Protein AF-A0A925KVE6-F1 (afdb_monomer_lite)

Sequence (202 aa):
MKVLAILFMILGVVCIFFLGVFGLLGFAMAFDAPGSADSASNWVFAIAMATGPIFISLVILVLAFLAFRKGKYNRSALIGSVFGVFVIGGFILSATSSYFAMKSFNNIRSEEVENERLYPVQRYLRQVEGGADTIIVFPNRIVAYRLDVGVEYPYAGPLGDLNETRDTLFYDDRPDTRLGKEELGQFVDEKGQTFTDVFAVR

Foldseek 3Di:
DLVLLVVLLVVLVVLLVVLLVVLVVVLVVQVVDPPLPVDPVSVVVSCCSSCVVNVVSVVLSVVLVVCVVVVVNVVSNVSSVVVVVVSVVVVVVVVVVVVVVVVVVVVVVVQLVVLCVVDPKFKWWADDVQFIKIWIDGSWFIAIFTPGDPDPDTLGDTQAGADPVRQAGPGDPDPSNPQDPVNQQRTAGPVRDGRCVSHPHD

Structure (mmCIF, N/CA/C/O backbone):
data_AF-A0A925KVE6-F1
#
_entry.id   AF-A0A925KVE6-F1
#
loop_
_atom_site.group_PDB
_atom_site.id
_atom_site.type_symbol
_atom_site.label_atom_id
_atom_site.label_alt_id
_atom_site.label_comp_id
_atom_site.label_asym_id
_atom_site.label_entity_id
_atom_site.label_seq_id
_atom_site.pdbx_PDB_ins_code
_atom_site.Cartn_x
_atom_site.Cartn_y
_atom_site.Cartn_z
_atom_site.occupancy
_atom_site.B_iso_or_equiv
_atom_site.auth_seq_id
_atom_site.auth_comp_id
_atom_site.auth_asym_id
_atom_site.auth_atom_id
_atom_site.pdbx_PDB_model_num
ATOM 1 N N . MET A 1 1 ? -14.463 1.732 40.532 1.00 82.44 1 MET A N 1
ATOM 2 C CA . MET A 1 1 ? -15.339 1.330 39.403 1.00 82.44 1 MET A CA 1
ATOM 3 C C . MET A 1 1 ? -15.961 2.502 38.649 1.00 82.44 1 MET A C 1
ATOM 5 O O . MET A 1 1 ? -15.778 2.550 37.444 1.00 82.44 1 MET A O 1
ATOM 9 N N . LYS A 1 2 ? -16.625 3.475 39.301 1.00 83.31 2 LYS A N 1
ATOM 10 C CA . LYS A 1 2 ? -17.155 4.672 38.602 1.00 83.31 2 LYS A CA 1
ATOM 11 C C . LYS A 1 2 ? -16.074 5.460 37.845 1.00 83.31 2 LYS A C 1
ATOM 13 O O . LYS A 1 2 ? -16.230 5.712 36.660 1.00 83.31 2 LYS A O 1
ATOM 18 N N . VAL A 1 3 ? -14.972 5.783 38.528 1.00 86.25 3 VAL A N 1
ATOM 19 C CA . VAL A 1 3 ? -13.825 6.516 37.954 1.00 86.25 3 VAL A CA 1
ATOM 20 C C . VAL A 1 3 ? -13.224 5.763 36.764 1.00 86.25 3 VAL A C 1
ATOM 22 O O . VAL A 1 3 ? -13.020 6.335 35.705 1.00 86.25 3 VAL A O 1
ATOM 25 N N . LEU A 1 4 ? -13.033 4.452 36.914 1.00 84.31 4 LEU A N 1
ATOM 26 C CA . LEU A 1 4 ? -12.486 3.569 35.880 1.00 84.31 4 LEU A CA 1
ATOM 27 C C . LEU A 1 4 ? -13.369 3.514 34.621 1.00 84.31 4 LEU A C 1
ATOM 29 O O . LEU A 1 4 ? -12.861 3.578 33.509 1.00 84.31 4 LEU A O 1
ATOM 33 N N . ALA A 1 5 ? -14.694 3.468 34.790 1.00 82.12 5 ALA A N 1
ATOM 34 C CA . ALA A 1 5 ? -15.634 3.538 33.673 1.00 82.12 5 ALA A CA 1
ATOM 35 C C . ALA A 1 5 ? -15.549 4.880 32.925 1.00 82.12 5 ALA A C 1
ATOM 37 O O . ALA A 1 5 ? -15.571 4.898 31.699 1.00 82.12 5 ALA A O 1
ATOM 38 N N . ILE A 1 6 ? -15.412 5.995 33.651 1.00 86.25 6 ILE A N 1
ATOM 39 C CA . ILE A 1 6 ? -15.227 7.323 33.047 1.00 86.25 6 ILE A CA 1
ATOM 40 C C . ILE A 1 6 ? -13.914 7.382 32.264 1.00 86.25 6 ILE A C 1
ATOM 42 O O . ILE A 1 6 ? -13.919 7.812 31.115 1.00 86.25 6 ILE A O 1
ATOM 46 N N . LEU A 1 7 ? -12.814 6.900 32.849 1.00 87.69 7 LEU A N 1
ATOM 47 C CA . LEU A 1 7 ? -11.508 6.871 32.187 1.00 87.69 7 LEU A CA 1
ATOM 48 C C . LEU A 1 7 ? -11.550 6.080 30.874 1.00 87.69 7 LEU A C 1
ATOM 50 O O . LEU A 1 7 ? -11.062 6.571 29.860 1.00 87.69 7 LEU A O 1
ATOM 54 N N . PHE A 1 8 ? -12.187 4.905 30.854 1.00 85.88 8 PHE A N 1
ATOM 55 C CA . PHE A 1 8 ? -12.318 4.132 29.617 1.00 85.88 8 PHE A CA 1
ATOM 56 C C . PHE A 1 8 ? -13.244 4.779 28.582 1.00 85.88 8 PHE A C 1
ATOM 58 O O . PHE A 1 8 ? -12.976 4.664 27.390 1.00 85.88 8 PHE A O 1
ATOM 65 N N . MET A 1 9 ? -14.302 5.483 28.998 1.00 86.25 9 MET A N 1
ATOM 66 C CA . MET A 1 9 ? -15.131 6.248 28.058 1.00 86.25 9 MET A CA 1
ATOM 67 C C . MET A 1 9 ? -14.343 7.404 27.427 1.00 86.25 9 MET A C 1
ATOM 69 O O . MET A 1 9 ? -14.431 7.600 26.219 1.00 86.25 9 MET A O 1
ATOM 73 N N . ILE A 1 10 ? -13.534 8.126 28.213 1.00 88.25 10 ILE A N 1
ATOM 74 C CA . ILE A 1 10 ? -12.656 9.193 27.703 1.00 88.25 10 ILE A CA 1
ATOM 75 C C . ILE A 1 10 ? -11.632 8.615 26.723 1.00 88.25 10 ILE A C 1
ATOM 77 O O . ILE A 1 10 ? -11.483 9.136 25.620 1.00 88.25 10 ILE A O 1
ATOM 81 N N . LEU A 1 11 ? -10.975 7.511 27.090 1.00 85.56 11 LEU A N 1
ATOM 82 C CA . LEU A 1 11 ? -10.054 6.809 26.197 1.00 85.56 11 LEU A CA 1
ATOM 83 C C . LEU A 1 11 ? -10.752 6.403 24.892 1.00 85.56 11 LEU A C 1
ATOM 85 O O . LEU A 1 11 ? -10.198 6.602 23.818 1.00 85.56 11 LEU A O 1
ATOM 89 N N . GLY A 1 12 ? -11.993 5.915 24.973 1.00 84.25 12 GLY A N 1
ATOM 90 C CA . GLY A 1 12 ? -12.801 5.571 23.805 1.00 84.25 12 GLY A CA 1
ATOM 91 C C . GLY A 1 12 ? -13.036 6.747 22.857 1.00 84.25 12 GLY A C 1
ATOM 92 O O . GLY A 1 12 ? -12.865 6.599 21.650 1.00 84.25 12 GLY A O 1
ATOM 93 N N . VAL A 1 13 ? -13.352 7.928 23.395 1.00 85.88 13 VAL A N 1
ATOM 94 C CA . VAL A 1 13 ? -13.495 9.161 22.600 1.00 85.88 13 VAL A CA 1
ATOM 95 C C . VAL A 1 13 ? -12.183 9.522 21.901 1.00 85.88 13 VAL A C 1
ATOM 97 O O . VAL A 1 13 ? -12.188 9.824 20.708 1.00 85.88 13 VAL A O 1
ATOM 100 N N . VAL A 1 14 ? -11.055 9.441 22.612 1.00 85.94 14 VAL A N 1
ATOM 101 C CA . VAL A 1 14 ? -9.725 9.706 22.040 1.00 85.94 14 VAL A CA 1
ATOM 102 C C . VAL A 1 14 ? -9.408 8.715 20.915 1.00 85.94 14 VAL A C 1
ATOM 104 O O . VAL A 1 14 ? -8.977 9.125 19.839 1.00 85.94 14 VAL A O 1
ATOM 107 N N . CYS A 1 15 ? -9.680 7.423 21.112 1.00 83.00 15 CYS A N 1
ATOM 108 C CA . CYS A 1 15 ? -9.478 6.402 20.085 1.00 83.00 15 CYS A CA 1
ATOM 109 C C . CYS A 1 15 ? -10.333 6.653 18.836 1.00 83.00 15 CYS A C 1
ATOM 111 O O . CYS A 1 15 ? -9.822 6.520 17.729 1.00 83.00 15 CYS A O 1
ATOM 113 N N . ILE A 1 16 ? -11.600 7.053 18.993 1.00 83.62 16 ILE A N 1
ATOM 114 C CA . ILE A 1 16 ? -12.483 7.394 17.864 1.00 83.62 16 ILE A CA 1
ATOM 115 C C . ILE A 1 16 ? -11.914 8.567 17.061 1.00 83.62 16 ILE A C 1
ATOM 117 O O . ILE A 1 16 ? -11.912 8.511 15.834 1.00 83.62 16 ILE A O 1
ATOM 121 N N . PHE A 1 17 ? -11.405 9.602 17.736 1.00 83.69 17 PHE A N 1
ATOM 122 C CA . PHE A 1 17 ? -10.792 10.747 17.063 1.00 83.69 17 PHE A CA 1
ATOM 123 C C . PHE A 1 17 ? -9.598 10.319 16.200 1.00 83.69 17 PHE A C 1
ATOM 125 O O . PHE A 1 17 ? -9.561 10.625 15.009 1.00 83.69 17 PHE A O 1
ATOM 132 N N . PHE A 1 18 ? -8.661 9.552 16.766 1.00 80.25 18 PHE A N 1
ATOM 133 C CA . PHE A 1 18 ? -7.504 9.069 16.010 1.00 80.25 18 PHE A CA 1
ATOM 134 C C . PHE A 1 18 ? -7.904 8.122 14.874 1.00 80.25 18 PHE A C 1
ATOM 136 O O . PHE A 1 18 ? -7.403 8.281 13.765 1.00 80.25 18 PHE A O 1
ATOM 143 N N . LEU A 1 19 ? -8.839 7.194 15.102 1.00 78.75 19 LEU A N 1
ATOM 144 C CA . LEU A 1 19 ? -9.371 6.326 14.044 1.00 78.75 19 LEU A CA 1
ATOM 145 C C . LEU A 1 19 ? -10.000 7.133 12.902 1.00 78.75 19 LEU A C 1
ATOM 147 O O . LEU A 1 19 ? -9.798 6.788 11.744 1.00 78.75 19 LEU A O 1
ATOM 151 N N . GLY A 1 20 ? -10.706 8.223 13.212 1.00 76.50 20 GLY A N 1
ATOM 152 C CA . GLY A 1 20 ? -11.253 9.135 12.209 1.00 76.50 20 GLY A CA 1
ATOM 153 C C . GLY A 1 20 ? -10.171 9.807 11.366 1.00 76.50 20 GLY A C 1
ATOM 154 O O . GLY A 1 20 ? -10.258 9.804 10.141 1.00 76.50 20 GLY A O 1
ATOM 155 N N . VAL A 1 21 ? -9.120 10.328 12.006 1.00 78.50 21 VAL A N 1
ATOM 156 C CA . VAL A 1 21 ? -7.986 10.952 11.304 1.00 78.50 21 VAL A CA 1
ATOM 157 C C . VAL A 1 21 ? -7.260 9.936 10.416 1.00 78.50 21 VAL A C 1
ATOM 159 O O . VAL A 1 21 ? -7.031 10.210 9.239 1.00 78.50 21 VAL A O 1
ATOM 162 N N . PHE A 1 22 ? -6.943 8.748 10.937 1.00 72.62 22 PHE A N 1
ATOM 163 C CA . PHE A 1 22 ? -6.286 7.692 10.157 1.00 72.62 22 PHE A CA 1
ATOM 164 C C . PHE A 1 22 ? -7.169 7.164 9.023 1.00 72.62 22 PHE A C 1
ATOM 166 O O . PHE A 1 22 ? -6.667 6.936 7.925 1.00 72.62 22 PHE A O 1
ATOM 173 N N . GLY A 1 23 ? -8.474 7.015 9.259 1.00 70.88 23 GLY A N 1
ATOM 174 C CA . GLY A 1 23 ? -9.438 6.610 8.239 1.00 70.88 23 GLY A CA 1
ATOM 175 C C . GLY A 1 23 ? -9.505 7.607 7.082 1.00 70.88 23 GLY A C 1
ATOM 176 O O . GLY A 1 23 ? -9.476 7.193 5.930 1.00 70.88 23 GLY A O 1
ATOM 177 N N . LEU A 1 24 ? -9.514 8.913 7.370 1.00 71.94 24 LEU A N 1
ATOM 178 C CA . LEU A 1 24 ? -9.501 9.962 6.343 1.00 71.94 24 LEU A CA 1
ATOM 179 C C . LEU A 1 24 ? -8.186 9.999 5.552 1.00 71.94 24 LEU A C 1
ATOM 181 O O . LEU A 1 24 ? -8.215 10.134 4.330 1.00 71.94 24 LEU A O 1
ATOM 185 N N . LEU A 1 25 ? -7.041 9.848 6.226 1.00 70.38 25 LEU A N 1
ATOM 186 C CA . LEU A 1 25 ? -5.733 9.800 5.564 1.00 70.38 25 LEU A CA 1
ATOM 187 C C . LEU A 1 25 ? -5.595 8.567 4.660 1.00 70.38 25 LEU A C 1
ATOM 189 O O . LEU A 1 25 ? -5.159 8.691 3.519 1.00 70.38 25 LEU A O 1
ATOM 193 N N . GLY A 1 26 ? -6.002 7.390 5.144 1.00 65.31 26 GLY A N 1
ATOM 194 C CA . GLY A 1 26 ? -5.995 6.157 4.353 1.00 65.31 26 GLY A CA 1
ATOM 195 C C . GLY A 1 26 ? -6.973 6.206 3.179 1.00 65.31 26 GLY A C 1
ATOM 196 O O . GLY A 1 26 ? -6.652 5.727 2.095 1.00 65.31 26 GLY A O 1
ATOM 197 N N . PHE A 1 27 ? -8.132 6.844 3.366 1.00 66.56 27 PHE A N 1
ATOM 198 C CA . PHE A 1 27 ? -9.101 7.066 2.297 1.00 66.56 27 PHE A CA 1
ATOM 199 C C . PHE A 1 27 ? -8.511 7.928 1.176 1.00 66.56 27 PHE A C 1
ATOM 201 O O . PHE A 1 27 ? -8.627 7.551 0.019 1.00 66.56 27 PHE A O 1
ATOM 208 N N . ALA A 1 28 ? -7.815 9.024 1.497 1.00 64.50 28 ALA A N 1
ATOM 209 C CA . ALA A 1 28 ? -7.178 9.877 0.491 1.00 64.50 28 ALA A CA 1
ATOM 210 C C . ALA A 1 28 ? -6.103 9.136 -0.329 1.00 64.50 28 ALA A C 1
ATOM 212 O O . ALA A 1 28 ? -6.057 9.282 -1.546 1.00 64.50 28 ALA A O 1
ATOM 213 N N . MET A 1 29 ? -5.282 8.298 0.315 1.00 61.81 29 MET A N 1
ATOM 214 C CA . MET A 1 29 ? -4.248 7.510 -0.376 1.00 61.81 29 MET A CA 1
ATOM 215 C C . MET A 1 29 ? -4.830 6.408 -1.272 1.00 61.81 29 MET A C 1
ATOM 217 O O . MET A 1 29 ? -4.226 6.061 -2.282 1.00 61.81 29 MET A O 1
ATOM 221 N N . ALA A 1 30 ? -6.001 5.861 -0.931 1.00 59.16 30 ALA A N 1
ATOM 222 C CA . ALA A 1 30 ? -6.640 4.806 -1.719 1.00 59.16 30 ALA A CA 1
ATOM 223 C C . ALA A 1 30 ? -7.069 5.269 -3.126 1.00 59.16 30 ALA A C 1
ATOM 225 O O . ALA A 1 30 ? -7.183 4.426 -4.012 1.00 59.16 30 ALA A O 1
ATOM 226 N N . PHE A 1 31 ? -7.270 6.578 -3.336 1.00 59.28 31 PHE A N 1
ATOM 227 C CA . PHE A 1 31 ? -7.636 7.164 -4.635 1.00 59.28 31 PHE A CA 1
ATOM 228 C C . PHE A 1 31 ? -6.446 7.602 -5.492 1.00 59.28 31 PHE A C 1
ATOM 230 O O . PHE A 1 31 ? -6.640 7.945 -6.654 1.00 59.28 31 PHE A O 1
ATOM 237 N N . ASP A 1 32 ? -5.227 7.575 -4.949 1.00 58.38 32 ASP A N 1
ATOM 238 C CA . ASP A 1 32 ? -4.009 7.945 -5.684 1.00 58.38 32 ASP A CA 1
ATOM 239 C C . ASP A 1 32 ? -3.445 6.762 -6.505 1.00 58.38 32 ASP A C 1
ATOM 241 O O . ASP A 1 32 ? -2.524 6.910 -7.306 1.00 58.38 32 ASP A O 1
ATOM 245 N N . ALA A 1 33 ? -4.013 5.559 -6.340 1.00 52.25 33 ALA A N 1
ATOM 246 C CA . ALA A 1 33 ? -3.655 4.386 -7.133 1.00 52.25 33 ALA A CA 1
ATOM 247 C C . ALA A 1 33 ? -4.398 4.384 -8.492 1.00 52.25 33 ALA A C 1
ATOM 249 O O . ALA A 1 33 ? -5.632 4.485 -8.508 1.00 52.25 33 ALA A O 1
ATOM 250 N N . PRO A 1 34 ? -3.703 4.228 -9.637 1.00 43.44 34 PRO A N 1
ATOM 251 C CA . PRO A 1 34 ? -4.331 4.237 -10.960 1.00 43.44 34 PRO A CA 1
ATOM 252 C C . PRO A 1 34 ? -5.371 3.111 -11.104 1.00 43.44 34 PRO A C 1
ATOM 254 O O . PRO A 1 34 ? -5.124 1.971 -10.718 1.00 43.44 34 PRO A O 1
ATOM 257 N N . GLY A 1 35 ? -6.558 3.444 -11.627 1.00 52.78 35 GLY A N 1
ATOM 258 C CA . GLY A 1 35 ? -7.700 2.525 -11.779 1.00 52.78 35 GLY A CA 1
ATOM 259 C C . GLY A 1 35 ? -8.561 2.320 -10.520 1.00 52.78 35 GLY A C 1
ATOM 260 O O . GLY A 1 35 ? -9.586 1.638 -10.577 1.00 52.78 35 GLY A O 1
ATOM 261 N N . SER A 1 36 ? -8.197 2.913 -9.376 1.00 52.28 36 SER A N 1
ATOM 262 C CA . SER A 1 36 ? -8.961 2.776 -8.122 1.00 52.28 36 SER A CA 1
ATOM 263 C C . SER A 1 36 ? -10.294 3.539 -8.125 1.00 52.28 36 SER A C 1
ATOM 265 O O . SER A 1 36 ? -11.261 3.063 -7.527 1.00 52.28 36 SER A O 1
ATOM 267 N N . ALA A 1 37 ? -10.361 4.676 -8.828 1.00 55.97 37 ALA A N 1
ATOM 268 C CA . ALA A 1 37 ? -11.513 5.579 -8.843 1.00 55.97 37 ALA A CA 1
ATOM 269 C C . ALA A 1 37 ? -12.689 5.093 -9.711 1.00 55.97 37 ALA A C 1
ATOM 271 O O . ALA A 1 37 ? -13.825 5.505 -9.466 1.00 55.97 37 ALA A O 1
ATOM 272 N N . ASP A 1 38 ? -12.436 4.197 -10.671 1.00 62.31 38 ASP A N 1
ATOM 273 C CA . ASP A 1 38 ? -13.397 3.845 -11.727 1.00 62.31 38 ASP A CA 1
ATOM 274 C C . ASP A 1 38 ? -14.331 2.675 -11.372 1.00 62.31 38 ASP A C 1
ATOM 276 O O . ASP A 1 38 ? -15.301 2.420 -12.087 1.00 62.31 38 ASP A O 1
ATOM 280 N N . SER A 1 39 ? -14.098 1.966 -10.257 1.00 62.72 39 SER A N 1
ATOM 281 C CA . SER A 1 39 ? -14.960 0.852 -9.836 1.00 62.72 39 SER A CA 1
ATOM 282 C C . SER A 1 39 ? -15.773 1.176 -8.575 1.00 62.72 39 SER A C 1
ATOM 284 O O . SER A 1 39 ? -15.243 1.509 -7.512 1.00 62.72 39 SER A O 1
ATOM 286 N N . ALA A 1 40 ? -17.099 1.033 -8.669 1.00 68.44 40 ALA A N 1
ATOM 287 C CA . ALA A 1 40 ? -18.014 1.258 -7.546 1.00 68.44 40 ALA A CA 1
ATOM 288 C C . ALA A 1 40 ? -17.741 0.315 -6.354 1.00 68.44 40 ALA A C 1
ATOM 290 O O . ALA A 1 40 ? -17.978 0.677 -5.202 1.00 68.44 40 ALA A O 1
ATOM 291 N N . SER A 1 41 ? -17.199 -0.881 -6.608 1.00 67.19 41 SER A N 1
ATOM 292 C CA . SER A 1 41 ? -16.794 -1.829 -5.564 1.00 67.19 41 SER A CA 1
ATOM 293 C C . SER A 1 41 ? -15.635 -1.309 -4.712 1.00 67.19 41 SER A C 1
ATOM 295 O O . SER A 1 41 ? -15.658 -1.489 -3.493 1.00 67.19 41 SER A O 1
ATOM 297 N N . ASN A 1 42 ? -14.660 -0.621 -5.317 1.00 64.81 42 ASN A N 1
ATOM 298 C CA . ASN A 1 42 ? -13.525 -0.049 -4.588 1.00 64.81 42 ASN A CA 1
ATOM 299 C C . ASN A 1 42 ? -13.975 1.095 -3.673 1.00 64.81 42 ASN A C 1
ATOM 301 O O . ASN A 1 42 ? -13.528 1.177 -2.531 1.00 64.81 42 ASN A O 1
ATOM 305 N N . TRP A 1 43 ? -14.933 1.911 -4.126 1.00 68.31 43 TRP A N 1
ATOM 306 C CA . TRP A 1 43 ? -15.560 2.956 -3.311 1.00 68.31 43 TRP A CA 1
ATOM 307 C C . TRP A 1 43 ? -16.271 2.394 -2.081 1.00 68.31 43 TRP A C 1
ATOM 309 O O . TRP A 1 43 ? -16.058 2.875 -0.967 1.00 68.31 43 TRP A O 1
ATOM 319 N N . VAL A 1 44 ? -17.098 1.359 -2.260 1.00 73.50 44 VAL A N 1
ATOM 320 C CA . VAL A 1 44 ? -17.826 0.732 -1.145 1.00 73.50 44 VAL A CA 1
ATOM 321 C C . VAL A 1 44 ? -16.851 0.135 -0.135 1.00 73.50 44 VAL A C 1
ATOM 323 O O . VAL A 1 44 ? -17.020 0.335 1.067 1.00 73.50 44 VAL A O 1
ATOM 326 N N . PHE A 1 45 ? -15.810 -0.550 -0.609 1.00 70.12 45 PHE A N 1
ATOM 327 C CA . PHE A 1 45 ? -14.785 -1.119 0.259 1.00 70.12 45 PHE A CA 1
ATOM 328 C C . PHE A 1 45 ? -14.011 -0.036 1.025 1.00 70.12 45 PHE A C 1
ATOM 330 O O . PHE A 1 45 ? -13.860 -0.141 2.242 1.00 70.12 45 PHE A O 1
ATOM 337 N N . ALA A 1 46 ? -13.588 1.038 0.350 1.00 68.38 46 ALA A N 1
ATOM 338 C CA . ALA A 1 46 ? -12.866 2.149 0.967 1.00 68.38 46 ALA A CA 1
ATOM 339 C C . ALA A 1 46 ? -13.713 2.869 2.030 1.00 68.38 46 ALA A C 1
ATOM 341 O O . ALA A 1 46 ? -13.239 3.108 3.143 1.00 68.38 46 ALA A O 1
ATOM 342 N N . ILE A 1 47 ? -14.987 3.154 1.734 1.00 75.19 47 ILE A N 1
ATOM 343 C CA . ILE A 1 47 ? -15.916 3.766 2.695 1.00 75.19 47 ILE A CA 1
ATOM 344 C C . ILE A 1 47 ? -16.151 2.825 3.878 1.00 75.19 47 ILE A C 1
ATOM 346 O O . ILE A 1 47 ? -16.094 3.271 5.024 1.00 75.19 47 ILE A O 1
ATOM 350 N N . ALA A 1 48 ? -16.388 1.534 3.635 1.00 74.62 48 ALA A N 1
ATOM 351 C CA . ALA A 1 48 ? -16.629 0.557 4.694 1.00 74.62 48 ALA A CA 1
ATOM 352 C C . ALA A 1 48 ? -15.414 0.406 5.622 1.00 74.62 48 ALA A C 1
ATOM 354 O O . ALA A 1 48 ? -15.577 0.371 6.842 1.00 74.62 48 ALA A O 1
ATOM 355 N N . MET A 1 49 ? -14.203 0.383 5.065 1.00 72.88 49 MET A N 1
ATOM 356 C CA . MET A 1 49 ? -12.965 0.297 5.841 1.00 72.88 49 MET A CA 1
ATOM 357 C C . MET A 1 49 ? -12.663 1.581 6.622 1.00 72.88 49 MET A C 1
ATOM 359 O O . MET A 1 49 ? -12.217 1.501 7.765 1.00 72.88 49 MET A O 1
ATOM 363 N N . ALA A 1 50 ? -12.954 2.759 6.060 1.00 72.31 50 ALA A N 1
ATOM 364 C CA . ALA A 1 50 ? -12.748 4.032 6.751 1.00 72.31 50 ALA A CA 1
ATOM 365 C C . ALA A 1 50 ? -13.800 4.290 7.848 1.00 72.31 50 ALA A C 1
ATOM 367 O O . ALA A 1 50 ? -13.472 4.748 8.942 1.00 72.31 50 ALA A O 1
ATOM 368 N N . THR A 1 51 ? -15.076 3.992 7.580 1.00 76.88 51 THR A N 1
ATOM 369 C CA . THR A 1 51 ? -16.203 4.365 8.459 1.00 76.88 51 THR A CA 1
ATOM 370 C C . THR A 1 51 ? -16.657 3.250 9.401 1.00 76.88 51 THR A C 1
ATOM 372 O O . THR A 1 51 ? -17.155 3.536 10.493 1.00 76.88 51 THR A O 1
ATOM 375 N N . GLY A 1 52 ? -16.451 1.981 9.040 1.00 80.38 52 GLY A N 1
ATOM 376 C CA . GLY A 1 52 ? -16.857 0.821 9.836 1.00 80.38 52 GLY A CA 1
ATOM 377 C C . GLY A 1 52 ? -16.258 0.807 11.249 1.00 80.38 52 GLY A C 1
ATOM 378 O O . GLY A 1 52 ? -17.017 0.723 12.221 1.00 80.38 52 GLY A O 1
ATOM 379 N N . PRO A 1 53 ? -14.930 0.967 11.415 1.00 78.25 53 PRO A N 1
ATOM 380 C CA . PRO A 1 53 ? -14.299 1.024 12.735 1.00 78.25 53 PRO A CA 1
ATOM 381 C C . PRO A 1 53 ? -14.820 2.171 13.611 1.00 78.25 53 PRO A C 1
ATOM 383 O O . PRO A 1 53 ? -14.982 2.004 14.823 1.00 78.25 53 PRO A O 1
ATOM 386 N N . ILE A 1 54 ? -15.137 3.322 13.006 1.00 81.94 54 ILE A N 1
ATOM 387 C CA . ILE A 1 54 ? -15.703 4.487 13.701 1.00 81.94 54 ILE A CA 1
ATOM 388 C C . ILE A 1 54 ? -17.104 4.153 14.222 1.00 81.94 54 ILE A C 1
ATOM 390 O O . ILE A 1 54 ? -17.402 4.382 15.396 1.00 81.94 54 ILE A O 1
ATOM 394 N N . PHE A 1 55 ? -17.949 3.562 13.374 1.00 84.19 55 PHE A N 1
ATOM 395 C CA . PHE A 1 55 ? -19.318 3.202 13.733 1.00 84.19 55 PHE A CA 1
ATOM 396 C C . PHE A 1 55 ? -19.363 2.153 14.853 1.00 84.19 55 PHE A C 1
ATOM 398 O O . PHE A 1 55 ? -20.089 2.320 15.834 1.00 84.19 55 PHE A O 1
ATOM 405 N N . ILE A 1 56 ? -18.530 1.110 14.765 1.00 84.25 56 ILE A N 1
ATOM 406 C CA . ILE A 1 56 ? -18.410 0.078 15.807 1.00 84.25 56 ILE A CA 1
ATOM 407 C C . ILE A 1 56 ? -17.969 0.707 17.136 1.00 84.25 56 ILE A C 1
ATOM 409 O O . ILE A 1 56 ? -18.560 0.436 18.184 1.00 84.25 56 ILE A O 1
ATOM 413 N N . SER A 1 57 ? -16.974 1.595 17.097 1.00 83.38 57 SER A N 1
ATOM 414 C CA . SER A 1 57 ? -16.463 2.279 18.288 1.00 83.38 57 SER A CA 1
ATOM 415 C C . SER A 1 57 ? -17.522 3.180 18.942 1.00 83.38 57 SER A C 1
ATOM 417 O O . SER A 1 57 ? -17.657 3.190 20.167 1.00 83.38 57 SER A O 1
ATOM 419 N N . LEU A 1 58 ? -18.333 3.879 18.140 1.00 87.44 58 LEU A N 1
ATOM 420 C CA . LEU A 1 58 ? -19.471 4.676 18.611 1.00 87.44 58 LEU A CA 1
ATOM 421 C C . LEU A 1 58 ? -20.524 3.821 19.323 1.00 87.44 58 LEU A C 1
ATOM 423 O O . LEU A 1 58 ? -20.959 4.175 20.419 1.00 87.44 58 LEU A O 1
ATOM 427 N N . VAL A 1 59 ? -20.908 2.681 18.741 1.00 89.50 59 VAL A N 1
ATOM 428 C CA . VAL A 1 59 ? -21.873 1.755 19.360 1.00 89.50 59 VAL A CA 1
ATOM 429 C C . VAL A 1 59 ? -21.368 1.287 20.725 1.00 89.50 59 VAL A C 1
ATOM 431 O O . VAL A 1 59 ? -22.110 1.309 21.709 1.00 89.50 59 VAL A O 1
ATOM 434 N N . ILE A 1 60 ? -20.089 0.923 20.815 1.00 88.12 60 ILE A N 1
ATOM 435 C CA . ILE A 1 60 ? -19.466 0.478 22.064 1.00 88.12 60 ILE A CA 1
ATOM 436 C C . ILE A 1 60 ? -19.462 1.597 23.116 1.00 88.12 60 ILE A C 1
ATOM 438 O O . ILE A 1 60 ? -19.819 1.351 24.273 1.00 88.12 60 ILE A O 1
ATOM 442 N N . LEU A 1 61 ? -19.138 2.833 22.723 1.00 88.75 61 LEU A N 1
ATOM 443 C CA . LEU A 1 61 ? -19.165 3.995 23.614 1.00 88.75 61 LEU A CA 1
ATOM 444 C C . LEU A 1 61 ? -20.582 4.276 24.142 1.00 88.75 61 LEU A C 1
ATOM 446 O O . LEU A 1 61 ? -20.766 4.497 25.342 1.00 88.75 61 LEU A O 1
ATOM 450 N N . VAL A 1 62 ? -21.600 4.201 23.278 1.00 90.81 62 VAL A N 1
ATOM 451 C CA . VAL A 1 62 ? -23.011 4.370 23.664 1.00 90.81 62 VAL A CA 1
ATOM 452 C C . VAL A 1 62 ? -23.443 3.283 24.649 1.00 90.81 62 VAL A C 1
ATOM 454 O O . VAL A 1 62 ? -24.069 3.587 25.668 1.00 90.81 62 VAL A O 1
ATOM 457 N N . LEU A 1 63 ? -23.079 2.022 24.406 1.00 91.00 63 L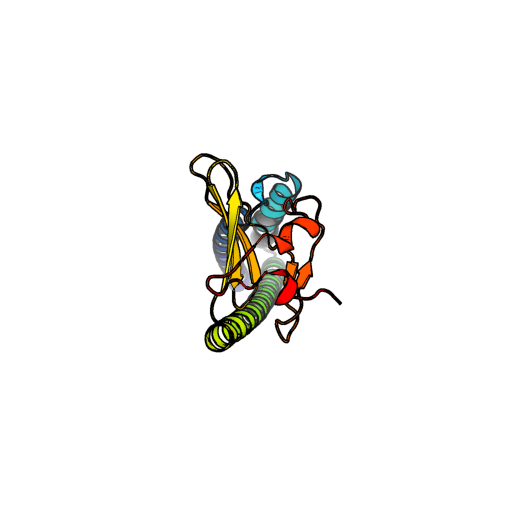EU A N 1
ATOM 458 C CA . LEU A 1 63 ? -23.384 0.916 25.318 1.00 91.00 63 LEU A CA 1
ATOM 459 C C . LEU A 1 63 ? -22.697 1.092 26.681 1.00 91.00 63 LEU A C 1
ATOM 461 O O . LEU A 1 63 ? -23.331 0.882 27.723 1.00 91.00 63 LEU A O 1
ATOM 465 N N . ALA A 1 64 ? -21.436 1.533 26.692 1.00 88.81 64 ALA A N 1
ATOM 466 C CA . ALA A 1 64 ? -20.703 1.839 27.917 1.00 88.81 64 ALA A CA 1
ATOM 467 C C . ALA A 1 64 ? -21.368 2.980 28.707 1.00 88.81 64 ALA A C 1
ATOM 469 O O . ALA A 1 64 ? -21.534 2.866 29.928 1.00 88.81 64 ALA A O 1
ATOM 470 N N . PHE A 1 65 ? -21.821 4.034 28.022 1.00 90.44 65 PHE A N 1
ATOM 471 C CA . PHE A 1 65 ? -22.524 5.167 28.625 1.00 90.44 65 PHE A CA 1
ATOM 472 C C . PHE A 1 65 ? -23.906 4.785 29.176 1.00 90.44 65 PHE A C 1
ATOM 474 O O . PHE A 1 65 ? -24.263 5.153 30.298 1.00 90.44 65 PHE A O 1
ATOM 481 N N . LEU A 1 66 ? -24.683 3.984 28.441 1.00 91.25 66 LEU A N 1
ATOM 482 C CA . LEU A 1 66 ? -25.980 3.480 28.904 1.00 91.25 66 LEU A CA 1
ATOM 483 C C . LEU A 1 66 ? -25.834 2.606 30.155 1.00 91.25 66 LEU A C 1
ATOM 485 O O . LEU A 1 66 ? -26.632 2.718 31.092 1.00 91.25 66 LEU A O 1
ATOM 489 N N . ALA A 1 67 ? -24.804 1.757 30.205 1.00 89.31 67 ALA A N 1
ATOM 490 C CA . ALA A 1 67 ? -24.487 0.973 31.395 1.00 89.31 67 ALA A CA 1
ATOM 491 C C . ALA A 1 67 ? -24.106 1.875 32.582 1.00 89.31 67 ALA A C 1
ATOM 493 O O . ALA A 1 67 ? -24.550 1.624 33.707 1.00 89.31 67 ALA A O 1
ATOM 494 N N . PHE A 1 68 ? -23.350 2.948 32.327 1.00 90.38 68 PHE A N 1
ATOM 495 C CA . PHE A 1 68 ? -22.976 3.937 33.337 1.00 90.38 68 PHE A CA 1
ATOM 496 C C . PHE A 1 68 ? -24.198 4.670 33.912 1.00 90.38 68 PHE A C 1
ATOM 498 O O . PHE A 1 68 ? -24.359 4.714 35.133 1.00 90.38 68 PHE A O 1
ATOM 505 N N . ARG A 1 69 ? -25.107 5.172 33.058 1.00 92.19 69 ARG A N 1
ATOM 506 C CA . ARG A 1 69 ? -26.343 5.857 33.494 1.00 92.19 69 ARG A CA 1
ATOM 507 C C . ARG A 1 69 ? -27.251 4.973 34.342 1.00 92.19 69 ARG A C 1
ATOM 509 O O . ARG A 1 69 ? -27.885 5.471 35.264 1.00 92.19 69 ARG A O 1
ATOM 516 N N . LYS A 1 70 ? -27.298 3.667 34.068 1.00 92.94 70 LYS A N 1
ATOM 517 C CA . LYS A 1 70 ? -28.076 2.690 34.853 1.00 92.94 70 LYS A CA 1
ATOM 518 C C . LYS A 1 70 ? -27.400 2.283 36.174 1.00 92.94 70 LYS A C 1
ATOM 520 O O . LYS A 1 70 ? -27.835 1.322 36.800 1.00 92.94 70 LYS A O 1
ATOM 525 N N . GLY A 1 71 ? -26.302 2.936 36.567 1.00 88.62 71 GLY A N 1
ATOM 526 C CA . GLY A 1 71 ? -25.539 2.604 37.773 1.00 88.62 71 GLY A CA 1
ATOM 527 C C . GLY A 1 71 ? -24.740 1.297 37.677 1.00 88.62 71 GLY A C 1
ATOM 528 O O . GLY A 1 71 ? -24.137 0.864 38.657 1.00 88.62 71 GLY A O 1
ATOM 529 N N . LYS A 1 72 ? -24.691 0.653 36.500 1.00 92.75 72 LYS A N 1
ATOM 530 C CA . LYS A 1 72 ? -23.986 -0.620 36.272 1.00 92.75 72 LYS A CA 1
ATOM 531 C C . LYS A 1 72 ? -22.521 -0.371 35.909 1.00 92.75 72 LYS A C 1
ATOM 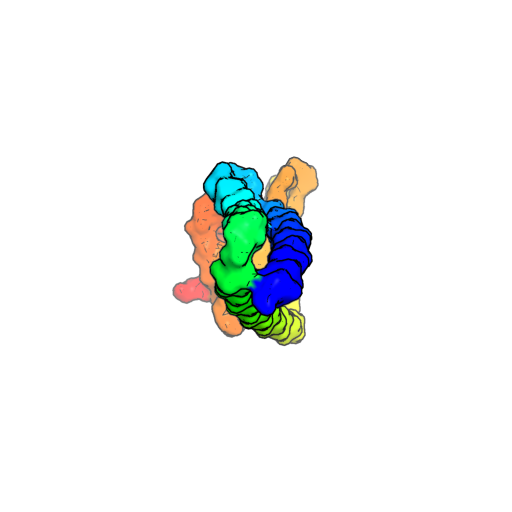533 O O . LYS A 1 72 ? -22.051 -0.759 34.840 1.00 92.75 72 LYS A O 1
ATOM 538 N N . TYR A 1 73 ? -21.786 0.263 36.820 1.00 88.94 73 TYR A N 1
ATOM 539 C CA . TYR A 1 73 ? -20.414 0.728 36.581 1.00 88.94 73 TYR A CA 1
ATOM 540 C C . TYR A 1 73 ? -19.431 -0.392 36.228 1.00 88.94 73 TYR A C 1
ATOM 542 O O . TYR A 1 73 ? -18.567 -0.186 35.384 1.00 88.94 73 TYR A O 1
ATOM 550 N N . ASN A 1 74 ? -19.588 -1.587 36.806 1.00 87.38 74 ASN A N 1
ATOM 551 C CA . ASN A 1 74 ? -18.735 -2.734 36.474 1.00 87.38 74 ASN A CA 1
ATOM 552 C C . ASN A 1 74 ? -18.909 -3.174 35.018 1.00 87.38 74 ASN A C 1
ATOM 554 O O . ASN A 1 74 ? -17.925 -3.469 34.352 1.00 87.38 74 ASN A O 1
ATOM 558 N N . ARG A 1 75 ? -20.147 -3.163 34.500 1.00 87.19 75 ARG A N 1
ATOM 559 C CA . ARG A 1 75 ? -20.411 -3.497 33.092 1.00 87.19 75 ARG A CA 1
ATOM 560 C C . ARG A 1 75 ? -19.865 -2.426 32.157 1.00 87.19 75 ARG A C 1
ATOM 562 O O . ARG A 1 75 ? -19.273 -2.766 31.146 1.00 87.19 75 ARG A O 1
ATOM 569 N N . SER A 1 76 ? -20.031 -1.153 32.516 1.00 90.06 76 SER A N 1
ATOM 570 C CA . SER A 1 76 ? -19.471 -0.033 31.751 1.00 90.06 76 SER A CA 1
ATOM 571 C C . SER A 1 76 ? -17.942 -0.124 31.659 1.00 90.06 76 SER A C 1
ATOM 573 O O . SER A 1 76 ? -17.388 -0.065 30.565 1.00 90.06 76 SER A O 1
ATOM 575 N N . ALA A 1 77 ? -17.268 -0.375 32.787 1.00 86.12 77 ALA A N 1
ATOM 576 C CA . ALA A 1 77 ? -15.818 -0.543 32.821 1.00 86.12 77 ALA A CA 1
ATOM 577 C C . ALA A 1 77 ? -15.346 -1.768 32.018 1.00 86.12 77 ALA A C 1
ATOM 579 O O . ALA A 1 77 ? -14.350 -1.667 31.314 1.00 86.12 77 ALA A O 1
ATOM 580 N N . LEU A 1 78 ? -16.071 -2.891 32.081 1.00 89.50 78 LEU A N 1
ATOM 581 C CA . LEU A 1 78 ? -15.729 -4.109 31.340 1.00 89.50 78 LEU A CA 1
ATOM 582 C C . LEU A 1 78 ? -15.893 -3.940 29.822 1.00 89.50 78 LEU A C 1
ATOM 584 O O . LEU A 1 78 ? -15.040 -4.377 29.056 1.00 89.50 78 LEU A O 1
ATOM 588 N N . ILE A 1 79 ? -16.957 -3.264 29.378 1.00 88.19 79 ILE A N 1
ATOM 589 C CA . ILE A 1 79 ? -17.139 -2.909 27.961 1.00 88.19 79 ILE A CA 1
ATOM 590 C C . ILE A 1 79 ? -15.977 -2.020 27.496 1.00 88.19 79 ILE A C 1
ATOM 592 O O . ILE A 1 79 ? -15.367 -2.288 26.463 1.00 88.19 79 ILE A O 1
ATOM 596 N N . GLY A 1 80 ? -15.632 -1.004 28.292 1.00 82.50 80 GLY A N 1
ATOM 597 C CA . GLY A 1 80 ? -14.516 -0.106 28.003 1.00 82.50 80 GLY A CA 1
ATOM 598 C C . GLY A 1 80 ? -13.151 -0.805 27.964 1.00 82.50 80 GLY A C 1
ATOM 599 O O . GLY A 1 80 ? -12.334 -0.498 27.101 1.00 82.50 80 GLY A O 1
ATOM 600 N N . SER A 1 81 ? -12.904 -1.782 28.841 1.00 82.81 81 SER A N 1
ATOM 601 C CA . SER A 1 81 ? -11.640 -2.525 28.851 1.00 82.81 81 SER A CA 1
ATOM 602 C C . SER A 1 81 ? -11.505 -3.467 27.655 1.00 82.81 81 SER A C 1
ATOM 604 O O . SER A 1 81 ? -10.437 -3.527 27.054 1.00 82.81 81 SER A O 1
ATOM 606 N N . VAL A 1 82 ? -12.579 -4.175 27.277 1.00 83.56 82 VAL A N 1
ATOM 607 C CA . VAL A 1 82 ? -12.585 -5.040 26.081 1.00 83.56 82 VAL A CA 1
ATOM 608 C C . VAL A 1 82 ? -12.333 -4.209 24.825 1.00 83.56 82 VAL A C 1
ATOM 610 O O . VAL A 1 82 ? -11.534 -4.600 23.978 1.00 83.56 82 VAL A O 1
ATOM 613 N N . PHE A 1 83 ? -12.948 -3.028 24.742 1.00 82.19 83 PHE A N 1
ATOM 614 C CA . PHE A 1 83 ? -12.684 -2.076 23.669 1.00 82.19 83 PHE A CA 1
ATOM 615 C C . PHE A 1 83 ? -11.216 -1.647 23.621 1.00 82.19 83 PHE A C 1
ATOM 617 O O . PHE A 1 83 ? -10.595 -1.720 22.565 1.00 82.19 83 PHE A O 1
ATOM 624 N N . GLY A 1 84 ? -10.639 -1.261 24.764 1.00 79.31 84 GLY A N 1
ATOM 625 C CA . GLY A 1 84 ? -9.231 -0.872 24.847 1.00 79.31 84 GLY A CA 1
ATOM 626 C C . GLY A 1 84 ? -8.282 -1.972 24.365 1.00 79.31 84 GLY A C 1
ATOM 627 O O . GLY A 1 84 ? -7.376 -1.696 23.582 1.00 79.31 84 GLY A O 1
ATOM 628 N N . VAL A 1 85 ? -8.525 -3.228 24.758 1.00 82.00 85 VAL A N 1
ATOM 629 C CA . VAL A 1 85 ? -7.745 -4.385 24.280 1.00 82.00 85 VAL A CA 1
ATOM 630 C C . VAL A 1 85 ? -7.875 -4.555 22.767 1.00 82.00 85 VAL A C 1
ATOM 632 O O . VAL A 1 85 ? -6.872 -4.785 22.095 1.00 82.00 85 VAL A O 1
ATOM 635 N N . PHE A 1 86 ? -9.082 -4.402 22.219 1.00 80.56 86 PHE A N 1
ATOM 636 C CA . PHE A 1 86 ? -9.318 -4.533 20.782 1.00 80.56 86 PHE A CA 1
ATOM 637 C C . PHE A 1 86 ? -8.601 -3.442 19.976 1.00 80.56 86 PHE A C 1
ATOM 639 O O . PHE A 1 86 ? -7.960 -3.739 18.970 1.00 80.56 86 PHE A O 1
ATOM 646 N N . VAL A 1 87 ? -8.645 -2.191 20.445 1.00 77.88 87 VAL A N 1
ATOM 647 C CA . VAL A 1 87 ? -7.954 -1.066 19.797 1.00 77.88 87 VAL A CA 1
ATOM 648 C C . VAL A 1 87 ? -6.437 -1.241 19.853 1.00 77.88 87 VAL A C 1
ATOM 650 O O . VAL A 1 87 ? -5.772 -1.075 18.835 1.00 77.88 87 VAL A O 1
ATOM 653 N N . ILE A 1 88 ? -5.882 -1.619 21.009 1.00 79.12 88 ILE A N 1
ATOM 654 C CA . ILE A 1 88 ? -4.438 -1.861 21.154 1.00 79.12 88 ILE A CA 1
ATOM 655 C C . ILE A 1 88 ? -3.998 -3.032 20.266 1.00 79.12 88 ILE A C 1
ATOM 657 O O . ILE A 1 88 ? -3.003 -2.917 19.554 1.00 79.12 88 ILE A O 1
ATOM 661 N N . GLY A 1 89 ? -4.753 -4.134 20.261 1.00 78.00 89 GLY A N 1
ATOM 662 C CA . GLY A 1 89 ? -4.477 -5.286 19.403 1.00 78.00 89 GLY A CA 1
ATOM 663 C C . GLY A 1 89 ? -4.505 -4.923 17.917 1.00 78.00 89 GLY A C 1
ATOM 664 O O . GLY A 1 89 ? -3.570 -5.249 17.186 1.00 78.00 89 GLY A O 1
ATOM 665 N N . GLY A 1 90 ? -5.524 -4.178 17.481 1.00 75.75 90 GLY A N 1
ATOM 666 C CA . GLY A 1 90 ? -5.626 -3.676 16.110 1.00 75.75 90 GLY A CA 1
ATOM 667 C C . GLY A 1 90 ? -4.482 -2.732 15.731 1.00 75.75 90 GLY A C 1
ATOM 668 O O . GLY A 1 90 ? -3.938 -2.836 14.631 1.00 75.75 90 GLY A O 1
ATOM 669 N N . PHE A 1 91 ? -4.060 -1.860 16.650 1.00 75.88 91 PHE A N 1
ATOM 670 C CA . PHE A 1 91 ? -2.923 -0.966 16.437 1.00 75.88 91 PHE A CA 1
ATOM 671 C C . PHE A 1 91 ? -1.609 -1.738 16.272 1.00 75.88 91 PHE A C 1
ATOM 673 O O . PHE A 1 91 ? -0.861 -1.462 15.339 1.00 75.88 91 PHE A O 1
ATOM 680 N N . ILE A 1 92 ? -1.342 -2.737 17.121 1.00 75.75 92 ILE A N 1
ATOM 681 C CA . ILE A 1 92 ? -0.134 -3.574 17.028 1.00 75.75 92 ILE A CA 1
ATOM 682 C C . ILE A 1 92 ? -0.100 -4.335 15.699 1.00 75.75 92 ILE A C 1
ATOM 684 O O . ILE A 1 92 ? 0.939 -4.363 15.038 1.00 75.75 92 ILE A O 1
ATOM 688 N N . LEU A 1 93 ? -1.227 -4.924 15.286 1.00 73.25 93 LEU A N 1
ATOM 689 C CA . LEU A 1 93 ? -1.334 -5.613 13.997 1.00 73.25 93 LEU A CA 1
ATOM 690 C C . LEU A 1 93 ? -1.060 -4.657 12.832 1.00 73.25 93 LEU A C 1
ATOM 692 O O . LEU A 1 93 ? -0.249 -4.969 11.960 1.00 73.25 93 LEU A O 1
ATOM 696 N N . SER A 1 94 ? -1.666 -3.469 12.862 1.00 70.00 94 SER A N 1
ATOM 697 C CA . SER A 1 94 ? -1.473 -2.442 11.833 1.00 70.00 94 SER A CA 1
ATOM 698 C C . SER A 1 94 ? -0.015 -1.981 11.774 1.00 70.00 94 SER A C 1
ATOM 700 O O . SER A 1 94 ? 0.597 -2.025 10.711 1.00 70.00 94 SER A O 1
ATOM 702 N N . ALA A 1 95 ? 0.588 -1.639 12.915 1.00 69.75 95 ALA A N 1
ATOM 703 C CA . ALA A 1 95 ? 1.985 -1.215 12.997 1.00 69.75 95 ALA A CA 1
ATOM 704 C C . ALA A 1 95 ? 2.951 -2.297 12.487 1.00 69.75 95 ALA A C 1
ATOM 706 O O . ALA A 1 95 ? 3.906 -1.993 11.773 1.00 69.75 95 ALA A O 1
ATOM 707 N N . THR A 1 96 ? 2.674 -3.563 12.806 1.00 72.06 96 THR A N 1
ATOM 708 C CA . THR A 1 96 ? 3.474 -4.705 12.351 1.00 72.06 96 THR A CA 1
ATOM 709 C C . THR A 1 96 ? 3.355 -4.883 10.836 1.00 72.06 96 THR A C 1
ATOM 711 O O . THR A 1 96 ? 4.369 -5.039 10.158 1.00 72.06 96 THR A O 1
ATOM 714 N N . SER A 1 97 ? 2.141 -4.788 10.282 1.00 67.44 97 SER A N 1
ATOM 715 C CA . SER A 1 97 ? 1.920 -4.848 8.832 1.00 67.44 97 SER A CA 1
ATOM 716 C C . SER A 1 97 ? 2.625 -3.706 8.089 1.00 67.44 97 SER A C 1
ATOM 718 O O . SER A 1 97 ? 3.320 -3.960 7.107 1.00 67.44 97 SER A O 1
ATOM 720 N N . SER A 1 98 ? 2.561 -2.475 8.613 1.00 66.62 98 SER A N 1
ATOM 721 C CA . SER A 1 98 ? 3.270 -1.321 8.054 1.00 66.62 98 SER A CA 1
ATOM 722 C C . SER A 1 98 ? 4.786 -1.492 8.116 1.00 66.62 98 SER A C 1
ATOM 724 O O . SER A 1 98 ? 5.479 -1.138 7.167 1.00 66.62 98 SER A O 1
ATOM 726 N N . TYR A 1 99 ? 5.318 -2.070 9.198 1.00 75.88 99 TYR A N 1
ATOM 727 C CA . TYR A 1 99 ? 6.746 -2.369 9.305 1.00 75.88 99 TYR A CA 1
ATOM 728 C C . TYR A 1 99 ? 7.199 -3.385 8.246 1.00 75.88 99 TYR A C 1
ATOM 730 O O . TYR A 1 99 ? 8.210 -3.160 7.580 1.00 75.88 99 TYR A O 1
ATOM 738 N N . PHE A 1 100 ? 6.446 -4.472 8.044 1.00 71.50 100 PHE A N 1
ATO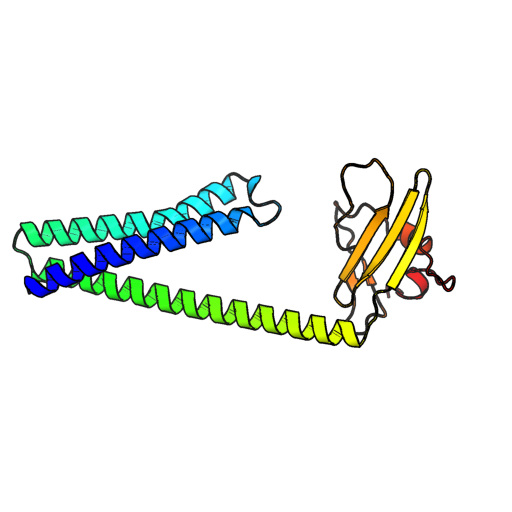M 739 C CA . PHE A 1 100 ? 6.748 -5.452 6.996 1.00 71.50 100 PHE A CA 1
ATOM 740 C C . PHE A 1 100 ? 6.651 -4.847 5.592 1.00 71.50 100 PHE A C 1
ATOM 742 O O . PHE A 1 100 ? 7.550 -5.069 4.781 1.00 71.50 100 PHE A O 1
ATOM 749 N N . ALA A 1 101 ? 5.624 -4.036 5.326 1.00 64.38 101 ALA A N 1
ATOM 750 C CA . ALA A 1 101 ? 5.476 -3.328 4.057 1.00 64.38 101 ALA A CA 1
ATOM 751 C C . ALA A 1 101 ? 6.659 -2.381 3.799 1.00 64.38 101 ALA A C 1
ATOM 753 O O . ALA A 1 101 ? 7.248 -2.401 2.722 1.00 64.38 101 ALA A O 1
ATOM 754 N N . MET A 1 102 ? 7.074 -1.612 4.810 1.00 69.19 102 MET A N 1
ATOM 755 C CA . MET A 1 102 ? 8.207 -0.692 4.698 1.00 69.19 102 MET A CA 1
ATOM 756 C C . MET A 1 102 ? 9.540 -1.428 4.523 1.00 69.19 102 MET A C 1
ATOM 758 O O . MET A 1 102 ? 10.383 -0.993 3.743 1.00 69.19 102 MET A O 1
ATOM 762 N N . LYS A 1 103 ? 9.731 -2.569 5.196 1.00 75.94 103 LYS A N 1
ATOM 763 C CA . LYS A 1 103 ? 10.905 -3.427 4.987 1.00 75.94 103 LYS A CA 1
ATOM 764 C C . LYS A 1 103 ? 10.947 -3.970 3.556 1.00 75.94 103 LYS A C 1
ATOM 766 O O . LYS A 1 103 ? 11.997 -3.911 2.928 1.00 75.94 103 LYS A O 1
ATOM 771 N N . SER A 1 104 ? 9.817 -4.448 3.034 1.00 67.06 104 SER A N 1
ATOM 772 C CA . SER A 1 104 ? 9.714 -4.911 1.646 1.00 67.06 104 SER A CA 1
ATOM 773 C C . SER A 1 104 ? 10.016 -3.788 0.655 1.00 67.06 104 SER A C 1
ATOM 775 O O . SER A 1 104 ? 10.791 -3.986 -0.273 1.00 67.06 104 SER A O 1
ATOM 777 N N . PHE A 1 105 ? 9.456 -2.596 0.877 1.00 68.75 105 PHE A N 1
ATOM 778 C CA . PHE A 1 105 ? 9.706 -1.426 0.037 1.00 68.75 105 PHE A CA 1
ATOM 779 C C . PHE A 1 105 ? 11.183 -1.019 0.041 1.00 68.75 105 PHE A C 1
ATOM 781 O O . PHE A 1 105 ? 11.758 -0.755 -1.010 1.00 68.75 105 PHE A O 1
ATOM 788 N N . ASN A 1 106 ? 11.822 -1.010 1.214 1.00 75.06 106 ASN A N 1
ATOM 789 C CA . ASN A 1 106 ? 13.241 -0.686 1.325 1.00 75.06 106 ASN A CA 1
ATOM 790 C C . ASN A 1 106 ? 14.134 -1.727 0.644 1.00 75.06 106 ASN A C 1
ATOM 792 O O . ASN A 1 106 ? 15.125 -1.332 0.041 1.00 75.06 106 ASN A O 1
ATOM 796 N N . ASN A 1 107 ? 13.781 -3.014 0.712 1.00 75.44 107 ASN A N 1
ATOM 797 C CA . ASN A 1 107 ? 14.512 -4.073 0.015 1.00 75.44 107 ASN A CA 1
ATOM 798 C C . ASN A 1 107 ? 14.430 -3.900 -1.509 1.00 75.44 107 ASN A C 1
ATOM 800 O O . ASN A 1 107 ? 15.464 -3.880 -2.172 1.00 75.44 107 ASN A O 1
ATOM 804 N N . ILE A 1 108 ? 13.222 -3.674 -2.040 1.00 70.50 108 ILE A N 1
ATOM 805 C CA . ILE A 1 108 ? 13.015 -3.387 -3.469 1.00 70.50 108 ILE A CA 1
ATOM 806 C C . ILE A 1 108 ? 13.835 -2.158 -3.870 1.00 70.50 108 ILE A C 1
ATOM 808 O O . ILE A 1 108 ? 14.586 -2.192 -4.836 1.00 70.50 108 ILE A O 1
ATOM 812 N N . ARG A 1 109 ? 13.780 -1.086 -3.074 1.00 71.94 109 ARG A N 1
ATOM 813 C CA . ARG A 1 109 ? 14.544 0.134 -3.344 1.00 71.94 109 ARG A CA 1
ATOM 814 C C . ARG A 1 109 ? 16.059 -0.084 -3.294 1.00 71.94 109 ARG A C 1
ATOM 816 O O . ARG A 1 109 ? 16.783 0.538 -4.064 1.00 71.94 109 ARG A O 1
ATOM 823 N N . SER A 1 110 ? 16.567 -0.915 -2.383 1.00 74.44 110 SER A N 1
ATOM 824 C CA . SER A 1 110 ? 18.000 -1.225 -2.343 1.00 74.44 110 SER A CA 1
ATOM 825 C C . SER A 1 110 ? 18.444 -2.028 -3.561 1.00 74.44 110 SER A C 1
ATOM 827 O O . SER A 1 110 ? 19.490 -1.714 -4.121 1.00 74.44 110 SER A O 1
ATOM 829 N N . GLU A 1 111 ? 17.629 -2.986 -4.008 1.00 70.44 111 GLU A N 1
ATOM 830 C CA . GLU A 1 111 ? 17.874 -3.741 -5.240 1.00 70.44 111 GLU A CA 1
ATOM 831 C C . GLU A 1 111 ? 17.824 -2.822 -6.468 1.00 70.44 111 GLU A C 1
ATOM 833 O O . GLU A 1 111 ? 18.679 -2.917 -7.343 1.00 70.44 111 GLU A O 1
ATOM 838 N N . GLU A 1 112 ? 16.887 -1.870 -6.521 1.00 65.00 112 GLU A N 1
ATOM 839 C CA . GLU A 1 112 ? 16.818 -0.864 -7.589 1.00 65.00 112 GLU A CA 1
ATOM 840 C C . GLU A 1 112 ? 18.087 -0.006 -7.657 1.00 65.00 112 GLU A C 1
ATOM 842 O O . GLU A 1 112 ? 18.663 0.155 -8.732 1.00 65.00 112 GLU A O 1
ATOM 847 N N . VAL A 1 113 ? 18.565 0.495 -6.514 1.00 71.94 113 VAL A N 1
ATOM 848 C CA . VAL A 1 113 ? 19.778 1.328 -6.440 1.00 71.94 113 VAL A CA 1
ATOM 849 C C . VAL A 1 113 ? 21.042 0.532 -6.779 1.00 71.94 113 VAL A C 1
ATOM 851 O O . VAL A 1 113 ? 21.985 1.075 -7.358 1.00 71.94 113 VAL A O 1
ATOM 854 N N . GLU A 1 114 ? 21.099 -0.748 -6.415 1.00 74.25 114 GLU A N 1
ATOM 855 C CA . GLU A 1 114 ? 22.206 -1.629 -6.792 1.00 74.25 114 GLU A CA 1
ATOM 856 C C . GLU A 1 114 ? 22.192 -1.923 -8.297 1.00 74.25 114 GLU A C 1
ATOM 858 O O . GLU A 1 114 ? 23.215 -1.765 -8.969 1.00 74.25 114 GLU A O 1
ATOM 863 N N . ASN A 1 115 ? 21.022 -2.230 -8.856 1.00 69.19 115 ASN A N 1
ATOM 864 C CA . ASN A 1 115 ? 20.850 -2.459 -10.287 1.00 69.19 115 ASN A CA 1
ATOM 865 C C . ASN A 1 115 ? 21.155 -1.202 -11.116 1.00 69.19 115 ASN A C 1
ATOM 867 O O . ASN A 1 115 ? 21.766 -1.317 -12.176 1.00 69.19 115 ASN A O 1
ATOM 871 N N . GLU A 1 116 ? 20.809 -0.004 -10.632 1.00 69.56 116 GLU A N 1
ATOM 872 C CA . GLU A 1 116 ? 21.165 1.280 -11.262 1.00 69.56 116 GLU A CA 1
ATOM 873 C C . GLU A 1 116 ? 22.677 1.478 -11.417 1.00 69.56 116 GLU A C 1
ATOM 875 O O . GLU A 1 116 ? 23.124 2.126 -12.365 1.00 69.56 116 GLU A O 1
ATOM 880 N N . ARG A 1 117 ? 23.484 0.915 -10.510 1.00 74.12 117 ARG A N 1
ATOM 881 C CA . ARG A 1 117 ? 24.951 0.987 -10.593 1.00 74.12 117 ARG A CA 1
ATOM 882 C C . ARG A 1 117 ? 25.532 -0.013 -11.583 1.00 74.12 117 ARG A C 1
ATOM 884 O O . ARG A 1 117 ? 26.558 0.276 -12.193 1.00 74.12 117 ARG A O 1
ATOM 891 N N . LEU A 1 118 ? 24.916 -1.185 -11.699 1.00 74.75 118 LEU A N 1
ATOM 892 C CA . LEU A 1 118 ? 25.414 -2.287 -12.522 1.00 74.75 118 LEU A CA 1
ATOM 893 C C . LEU A 1 118 ? 24.958 -2.179 -13.982 1.00 74.75 118 LEU A C 1
ATOM 895 O O . LEU A 1 118 ? 25.705 -2.550 -14.886 1.00 74.75 118 LEU A O 1
ATOM 899 N N . TYR A 1 119 ? 23.760 -1.642 -14.220 1.00 75.31 119 TYR A N 1
ATOM 900 C CA . TYR A 1 119 ? 23.123 -1.636 -15.531 1.00 75.31 119 TYR A CA 1
ATOM 901 C C . TYR A 1 119 ? 22.691 -0.217 -15.915 1.00 75.31 119 TYR A C 1
ATOM 903 O O . TYR A 1 119 ? 21.683 0.269 -15.409 1.00 75.31 119 TYR A O 1
ATOM 911 N N . PRO A 1 120 ? 23.409 0.476 -16.815 1.00 77.62 120 PRO A N 1
ATOM 912 C CA . PRO A 1 120 ? 22.983 1.792 -17.271 1.00 77.62 120 PRO A CA 1
ATOM 913 C C . PRO A 1 120 ? 21.679 1.699 -18.071 1.00 77.62 120 PRO A C 1
ATOM 915 O O . PRO A 1 120 ? 21.389 0.684 -18.706 1.00 77.62 120 PRO A O 1
ATOM 918 N N . VAL A 1 121 ? 20.913 2.790 -18.074 1.00 81.06 121 VAL A N 1
ATOM 919 C CA . VAL A 1 121 ? 19.690 2.908 -18.876 1.00 81.06 121 VAL A CA 1
ATOM 920 C C . VAL A 1 121 ? 20.035 2.805 -20.363 1.00 81.06 121 VAL A C 1
ATOM 922 O O . VAL A 1 121 ? 20.838 3.592 -20.863 1.00 81.06 121 VAL A O 1
ATOM 925 N N . GLN A 1 122 ? 19.402 1.870 -21.072 1.00 83.31 122 GLN A N 1
ATOM 926 C CA . GLN A 1 122 ? 19.578 1.693 -22.518 1.00 83.31 122 GLN A CA 1
ATOM 927 C C . GLN A 1 122 ? 18.363 2.239 -23.264 1.00 83.31 122 GLN A C 1
ATOM 929 O O . GLN A 1 122 ? 17.241 2.191 -22.757 1.00 83.31 122 GLN A O 1
ATOM 934 N N . ARG A 1 123 ? 18.585 2.778 -24.465 1.00 85.81 123 ARG A N 1
ATOM 935 C CA . ARG A 1 123 ? 17.537 3.373 -25.299 1.00 85.81 123 ARG A CA 1
ATOM 936 C C . ARG A 1 123 ? 17.623 2.814 -26.707 1.00 85.81 123 ARG A C 1
ATOM 938 O O . ARG A 1 123 ? 18.693 2.837 -27.305 1.00 85.81 123 ARG A O 1
ATOM 945 N N . TYR A 1 124 ? 16.483 2.381 -27.224 1.00 87.56 124 TYR A N 1
ATOM 946 C CA . TYR A 1 124 ? 16.337 1.891 -28.585 1.00 87.56 124 TYR A CA 1
ATOM 947 C C . TYR A 1 124 ? 15.251 2.694 -29.284 1.00 87.56 124 TYR A C 1
ATOM 949 O O . TYR A 1 124 ? 14.211 2.974 -28.690 1.00 87.56 124 TYR A O 1
ATOM 957 N N . LEU A 1 125 ? 15.495 3.082 -30.529 1.00 88.25 125 LEU A N 1
ATOM 958 C CA . LEU A 1 125 ? 14.653 4.005 -31.279 1.00 88.25 125 LEU A CA 1
ATOM 959 C C . LEU A 1 125 ? 14.192 3.364 -32.584 1.00 88.25 125 LEU A C 1
ATOM 961 O O . LEU A 1 125 ? 14.957 2.667 -33.251 1.00 88.25 125 LEU A O 1
ATOM 965 N N . ARG A 1 126 ? 12.953 3.657 -32.968 1.00 87.56 126 ARG A N 1
ATOM 966 C CA . ARG A 1 126 ? 12.385 3.354 -34.280 1.00 87.56 126 ARG A CA 1
ATOM 967 C C . ARG A 1 126 ? 11.726 4.608 -34.841 1.00 87.56 126 ARG A C 1
ATOM 969 O O . ARG A 1 126 ? 10.881 5.211 -34.184 1.00 87.56 126 ARG A O 1
ATOM 976 N N . GLN A 1 127 ? 12.081 4.983 -36.066 1.00 83.38 127 GLN A N 1
ATOM 977 C CA . GLN A 1 127 ? 11.412 6.076 -36.779 1.00 83.38 127 GLN A CA 1
ATOM 978 C C . GLN A 1 127 ? 10.056 5.597 -37.312 1.00 83.38 127 GLN A C 1
ATOM 980 O O . GLN A 1 127 ? 9.982 4.530 -37.921 1.00 83.38 127 GLN A O 1
ATOM 985 N N . VAL A 1 128 ? 8.998 6.376 -37.091 1.00 78.44 128 VAL A N 1
ATOM 986 C CA . VAL A 1 128 ? 7.634 6.091 -37.567 1.00 78.44 128 VAL A CA 1
ATOM 987 C C . VAL A 1 128 ? 7.040 7.336 -38.231 1.00 78.44 128 VAL A C 1
ATOM 989 O O . VAL A 1 128 ? 7.519 8.449 -38.020 1.00 78.44 128 VAL A O 1
ATOM 992 N N . GLU A 1 129 ? 6.007 7.180 -39.061 1.00 69.50 129 GLU A N 1
ATOM 993 C CA . GLU A 1 129 ? 5.318 8.338 -39.646 1.00 69.50 129 GLU A CA 1
ATOM 994 C C . GLU A 1 129 ? 4.710 9.202 -38.528 1.00 69.50 129 GLU A C 1
ATOM 996 O O . GLU A 1 129 ? 3.814 8.753 -37.818 1.00 69.50 129 GLU A O 1
ATOM 1001 N N . GLY A 1 130 ? 5.226 10.424 -38.355 1.00 71.06 130 GLY A N 1
ATOM 1002 C CA . GLY A 1 130 ? 4.780 11.380 -37.332 1.00 71.06 130 GLY A CA 1
ATOM 1003 C C . GLY A 1 130 ? 5.777 11.615 -36.192 1.00 71.06 130 GLY A C 1
ATOM 1004 O O . GLY A 1 130 ? 5.852 12.727 -35.688 1.00 71.06 130 GLY A O 1
ATOM 1005 N N . GLY A 1 131 ? 6.645 10.655 -35.853 1.00 76.25 131 GLY A N 1
ATOM 1006 C CA . GLY A 1 131 ? 7.561 10.799 -34.716 1.00 76.25 131 GLY A CA 1
ATOM 1007 C C . GLY A 1 131 ? 8.533 9.633 -34.543 1.00 76.25 131 GLY A C 1
ATOM 1008 O O . GLY A 1 131 ? 8.918 8.972 -35.506 1.00 76.25 131 GLY A O 1
ATOM 1009 N N . ALA A 1 132 ? 8.945 9.368 -33.302 1.00 78.38 132 ALA A N 1
ATOM 1010 C CA . ALA A 1 132 ? 9.833 8.252 -32.978 1.00 78.38 132 ALA A CA 1
ATOM 1011 C C . ALA A 1 132 ? 9.262 7.396 -31.845 1.00 78.38 132 ALA A C 1
ATOM 1013 O O . ALA A 1 132 ? 8.913 7.910 -30.787 1.00 78.38 132 ALA A O 1
ATOM 1014 N N . ASP A 1 133 ? 9.213 6.081 -32.030 1.00 81.19 133 ASP A N 1
ATOM 1015 C CA . ASP A 1 133 ? 8.961 5.155 -30.928 1.00 81.19 133 ASP A CA 1
ATOM 1016 C C . ASP A 1 133 ? 10.289 4.875 -30.205 1.00 81.19 133 ASP A C 1
ATOM 1018 O O . ASP A 1 133 ? 11.325 4.661 -30.839 1.00 81.19 133 ASP A O 1
ATOM 1022 N N . THR A 1 134 ? 10.262 4.851 -28.874 1.00 81.44 134 THR A N 1
ATOM 1023 C CA . THR A 1 134 ? 11.430 4.608 -28.020 1.00 81.44 134 THR A CA 1
ATOM 1024 C C . THR A 1 134 ? 11.147 3.463 -27.062 1.00 81.44 134 THR A C 1
ATOM 1026 O O . THR A 1 134 ? 10.134 3.477 -26.373 1.00 81.44 134 THR A O 1
ATOM 1029 N N . ILE A 1 135 ? 12.069 2.517 -26.936 1.00 84.00 135 ILE A N 1
ATOM 1030 C CA . ILE A 1 135 ? 12.107 1.561 -25.827 1.00 84.00 135 ILE A CA 1
ATOM 1031 C C . ILE A 1 135 ? 13.221 1.994 -24.880 1.00 84.00 135 ILE A C 1
ATOM 1033 O O . ILE A 1 135 ? 14.362 2.182 -25.304 1.00 84.00 135 ILE A O 1
ATOM 1037 N N . ILE A 1 136 ? 12.899 2.162 -23.598 1.00 78.94 136 ILE A N 1
ATOM 1038 C CA . ILE A 1 136 ? 13.876 2.431 -22.544 1.00 78.94 136 ILE A CA 1
ATOM 1039 C C . ILE A 1 136 ? 13.949 1.218 -21.627 1.00 78.94 136 ILE A C 1
ATOM 1041 O O . ILE A 1 136 ? 12.968 0.833 -20.988 1.00 78.94 136 ILE A O 1
ATOM 1045 N N . VAL A 1 137 ? 15.140 0.641 -21.543 1.00 81.75 137 VAL A N 1
ATOM 1046 C CA . VAL A 1 137 ? 15.461 -0.441 -20.617 1.00 81.75 137 VAL A CA 1
ATOM 1047 C C . VAL A 1 137 ? 16.038 0.191 -19.359 1.00 81.75 137 VAL A C 1
ATOM 1049 O O . VAL A 1 137 ? 17.171 0.674 -19.349 1.00 81.75 137 VAL A O 1
ATOM 1052 N N . PHE A 1 138 ? 15.243 0.210 -18.296 1.00 76.25 138 PHE A N 1
ATOM 1053 C CA . PHE A 1 138 ? 15.684 0.601 -16.965 1.00 76.25 138 PHE A CA 1
ATOM 1054 C C . PHE A 1 138 ? 16.344 -0.573 -16.235 1.00 76.25 138 PHE A C 1
ATOM 1056 O O . PHE A 1 138 ? 16.142 -1.742 -16.582 1.00 76.25 138 PHE A O 1
ATOM 1063 N N . PRO A 1 139 ? 17.081 -0.286 -15.153 1.00 73.00 139 PRO A N 1
ATOM 1064 C CA . PRO A 1 139 ? 17.649 -1.300 -14.269 1.00 73.00 139 PRO A CA 1
ATOM 1065 C C . PRO A 1 139 ? 16.632 -2.248 -13.627 1.00 73.00 139 PRO A C 1
ATOM 1067 O O . PRO A 1 139 ? 17.010 -3.310 -13.160 1.00 73.00 139 PRO A O 1
ATOM 1070 N N . ASN A 1 140 ? 15.346 -1.914 -13.615 1.00 69.38 140 ASN A N 1
ATOM 1071 C CA . ASN A 1 140 ? 14.305 -2.726 -12.981 1.00 69.38 140 ASN A CA 1
ATOM 1072 C C . ASN A 1 140 ? 13.116 -3.056 -13.896 1.00 69.38 140 ASN A C 1
ATOM 1074 O O . ASN A 1 140 ? 12.241 -3.807 -13.484 1.00 69.38 140 ASN A O 1
ATOM 1078 N N . ARG A 1 141 ? 13.041 -2.495 -15.109 1.00 70.19 141 ARG A N 1
ATOM 1079 C CA . ARG A 1 141 ? 11.891 -2.666 -16.017 1.00 70.19 141 ARG A CA 1
ATOM 1080 C C . ARG A 1 141 ? 12.214 -2.229 -17.437 1.00 70.19 141 ARG A C 1
ATOM 1082 O O . ARG A 1 141 ? 13.155 -1.472 -17.652 1.00 70.19 141 ARG A O 1
ATOM 1089 N N . ILE A 1 142 ? 11.380 -2.617 -18.391 1.00 74.19 142 ILE A N 1
ATOM 1090 C CA . ILE A 1 142 ? 11.420 -2.100 -19.762 1.00 74.19 142 ILE A CA 1
ATOM 1091 C C . ILE A 1 142 ? 10.152 -1.302 -20.013 1.00 74.19 142 ILE A C 1
ATOM 1093 O O . ILE A 1 142 ? 9.069 -1.760 -19.672 1.00 74.19 142 ILE A O 1
ATOM 1097 N N . VAL A 1 143 ? 10.274 -0.121 -20.613 1.00 72.12 143 VAL A N 1
ATOM 1098 C CA . VAL A 1 143 ? 9.136 0.751 -20.920 1.00 72.12 143 VAL A CA 1
ATOM 1099 C C . VAL A 1 143 ? 9.198 1.178 -22.381 1.00 72.12 143 VAL A C 1
ATOM 1101 O O . VAL A 1 143 ? 10.266 1.538 -22.875 1.00 72.12 143 VAL A O 1
ATOM 1104 N N . ALA A 1 144 ? 8.057 1.156 -23.065 1.00 72.25 144 ALA A N 1
ATOM 1105 C CA . ALA A 1 144 ? 7.912 1.691 -24.416 1.00 72.25 144 ALA A CA 1
ATOM 1106 C C . ALA A 1 144 ? 7.279 3.086 -24.394 1.00 72.25 144 ALA A C 1
ATOM 1108 O O . ALA A 1 144 ? 6.452 3.400 -23.547 1.00 72.25 144 ALA A O 1
ATOM 1109 N N . TYR A 1 145 ? 7.635 3.927 -25.355 1.00 66.81 145 TYR A N 1
ATOM 1110 C CA . TYR A 1 145 ? 7.106 5.276 -25.517 1.00 66.81 145 TYR A CA 1
ATOM 1111 C C . TYR A 1 145 ? 6.918 5.570 -26.998 1.00 66.81 145 TYR A C 1
ATOM 1113 O O . TYR A 1 145 ? 7.701 5.111 -27.824 1.00 66.81 145 TYR A O 1
ATOM 1121 N N . ARG A 1 146 ? 5.940 6.416 -27.321 1.00 69.81 146 ARG A N 1
ATOM 1122 C CA . ARG A 1 146 ? 5.858 7.102 -28.612 1.00 69.81 146 ARG A CA 1
ATOM 1123 C C . ARG A 1 146 ? 6.168 8.574 -28.388 1.00 69.81 146 ARG A C 1
ATOM 1125 O O . ARG A 1 146 ? 5.411 9.270 -27.719 1.00 69.81 146 ARG A O 1
ATOM 1132 N N . LEU A 1 147 ? 7.301 9.029 -28.903 1.00 62.09 147 LEU A N 1
ATOM 1133 C CA . LEU A 1 147 ? 7.685 10.434 -28.972 1.00 62.09 147 LEU A CA 1
ATOM 1134 C C . LEU A 1 147 ? 7.073 11.024 -30.251 1.00 62.09 147 LEU A C 1
ATOM 1136 O O . LEU A 1 147 ? 7.759 11.189 -31.257 1.00 62.09 147 LEU A O 1
ATOM 1140 N N . ASP A 1 148 ? 5.768 11.294 -30.226 1.00 53.62 148 ASP A N 1
ATOM 1141 C CA . ASP A 1 148 ? 5.086 12.078 -31.260 1.00 53.62 148 ASP A CA 1
ATOM 1142 C C . ASP A 1 148 ? 4.234 13.182 -30.609 1.00 53.62 148 ASP A C 1
ATOM 1144 O O . ASP A 1 148 ? 3.548 12.974 -29.602 1.00 53.62 148 ASP A O 1
ATOM 1148 N N . VAL A 1 149 ? 4.340 14.385 -31.167 1.00 50.75 149 VAL A N 1
ATOM 1149 C CA . VAL A 1 149 ? 3.756 15.638 -30.693 1.00 50.75 149 VAL A CA 1
ATOM 1150 C C . VAL A 1 149 ? 2.285 15.680 -31.113 1.00 50.75 149 VAL A C 1
ATOM 1152 O O . VAL A 1 149 ? 1.934 16.289 -32.118 1.00 50.75 149 VAL A O 1
ATOM 1155 N N . GLY A 1 150 ? 1.404 15.045 -30.337 1.00 45.81 150 GLY A N 1
ATOM 1156 C CA . GLY A 1 150 ? -0.045 15.190 -30.542 1.00 45.81 150 GLY A CA 1
ATOM 1157 C C . GLY A 1 150 ? -0.931 14.023 -30.116 1.00 45.81 150 GLY A C 1
ATOM 1158 O O . GLY A 1 150 ? -2.146 14.127 -30.260 1.00 45.81 150 GLY A O 1
ATOM 1159 N N . VAL A 1 151 ? -0.374 12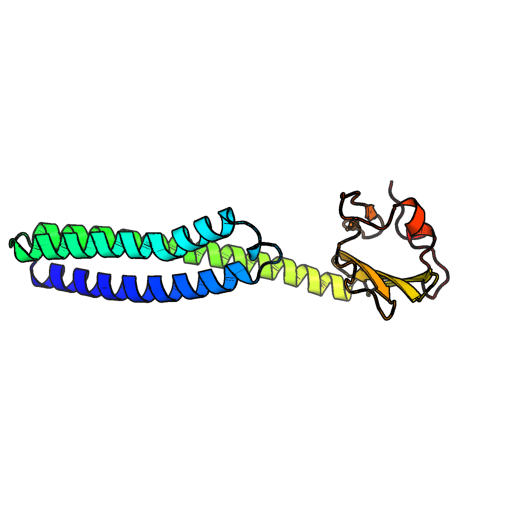.929 -29.590 1.00 44.19 151 VAL A N 1
ATOM 1160 C CA . VAL A 1 151 ? -1.180 11.799 -29.101 1.00 44.19 151 VAL A CA 1
ATOM 1161 C C . VAL A 1 151 ? -1.349 11.898 -27.584 1.00 44.19 151 VAL A C 1
ATOM 1163 O O . VAL A 1 151 ? -0.372 11.943 -26.843 1.00 44.19 151 VAL A O 1
ATOM 1166 N N . GLU A 1 152 ? -2.603 11.917 -27.129 1.00 43.59 152 GLU A N 1
ATOM 1167 C CA . GLU A 1 152 ? -3.034 12.144 -25.737 1.00 43.59 152 GLU A CA 1
ATOM 1168 C C . GLU A 1 152 ? -2.548 11.113 -24.698 1.00 43.59 152 GLU A C 1
ATOM 1170 O O . GLU A 1 152 ? -2.761 11.326 -23.506 1.00 43.59 152 GLU A O 1
ATO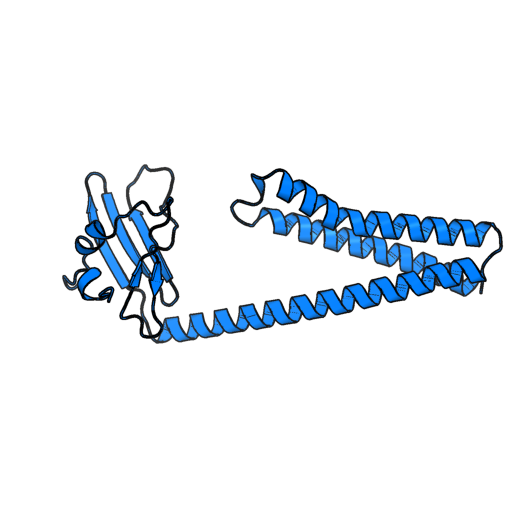M 1175 N N . TYR A 1 153 ? -1.871 10.023 -25.089 1.00 44.84 153 TYR A N 1
ATOM 1176 C CA . TYR A 1 153 ? -1.457 8.978 -24.146 1.00 44.84 153 TYR A CA 1
ATOM 1177 C C . TYR A 1 153 ? -0.069 8.396 -24.466 1.00 44.84 153 TYR A C 1
ATOM 1179 O O . TYR A 1 153 ? 0.072 7.679 -25.461 1.00 44.84 153 TYR A O 1
ATOM 1187 N N . PRO A 1 154 ? 0.962 8.628 -23.626 1.00 47.50 154 PRO A N 1
ATOM 1188 C CA . PRO A 1 154 ? 2.168 7.806 -23.653 1.00 47.50 154 PRO A CA 1
ATOM 1189 C C . PRO A 1 154 ? 1.805 6.349 -23.319 1.00 47.50 154 PRO A C 1
ATOM 1191 O O . PRO A 1 154 ? 1.030 6.094 -22.397 1.00 47.50 154 PRO A O 1
ATOM 1194 N N . TYR A 1 155 ? 2.373 5.385 -24.049 1.00 55.34 155 TYR A N 1
ATOM 1195 C CA . TYR A 1 155 ? 2.178 3.947 -23.816 1.00 55.34 155 TYR A CA 1
ATOM 1196 C C . TYR A 1 155 ? 2.916 3.479 -22.550 1.00 55.34 155 TYR A C 1
ATOM 1198 O O . TYR A 1 155 ? 3.902 2.763 -22.622 1.00 55.34 155 TYR A O 1
ATOM 1206 N N . ALA A 1 156 ? 2.469 3.901 -21.370 1.00 51.00 156 ALA A N 1
ATOM 1207 C CA . ALA A 1 156 ? 3.161 3.679 -20.097 1.00 51.00 156 ALA A CA 1
ATOM 1208 C C . ALA A 1 156 ? 3.032 2.242 -19.529 1.00 51.00 156 ALA A C 1
ATOM 1210 O O . ALA A 1 156 ? 2.892 2.068 -18.320 1.00 51.00 156 ALA A O 1
ATOM 1211 N N . GLY A 1 157 ? 3.069 1.215 -20.381 1.00 54.78 157 GLY A N 1
ATOM 1212 C CA . GLY A 1 157 ? 3.038 -0.193 -19.977 1.00 54.78 157 GLY A CA 1
ATOM 1213 C C . GLY A 1 157 ? 4.424 -0.845 -20.058 1.00 54.78 157 GLY A C 1
ATOM 1214 O O . GLY A 1 157 ? 5.191 -0.520 -20.972 1.00 54.78 157 GLY A O 1
ATOM 1215 N N . PRO A 1 158 ? 4.784 -1.753 -19.131 1.00 60.41 158 PRO A N 1
ATOM 1216 C CA . PRO A 1 158 ? 5.969 -2.575 -19.307 1.00 60.41 158 PRO A CA 1
ATOM 1217 C C . PRO A 1 158 ? 5.768 -3.529 -20.491 1.00 60.41 158 PRO A C 1
ATOM 1219 O O . PRO A 1 158 ? 4.754 -4.213 -20.563 1.00 60.41 158 PRO A O 1
ATOM 1222 N N . LEU A 1 159 ? 6.737 -3.590 -21.411 1.00 67.25 159 LEU A N 1
ATOM 1223 C CA . LEU A 1 159 ? 6.728 -4.545 -22.538 1.00 67.25 159 LEU A CA 1
ATOM 1224 C C . LEU A 1 159 ? 6.893 -6.011 -22.086 1.00 67.25 159 LEU A C 1
ATOM 1226 O O . LEU A 1 159 ? 6.764 -6.934 -22.890 1.00 67.25 159 LEU A O 1
ATOM 1230 N N . GLY A 1 160 ? 7.239 -6.213 -20.817 1.00 70.69 160 GLY A N 1
ATOM 1231 C CA . GLY A 1 160 ? 7.580 -7.495 -20.229 1.00 70.69 160 GLY A CA 1
ATOM 1232 C C . GLY A 1 160 ? 8.576 -7.338 -19.084 1.00 70.69 160 GLY A C 1
ATOM 1233 O O . GLY A 1 160 ? 8.936 -6.214 -18.710 1.00 70.69 160 GLY A O 1
ATOM 1234 N N . ASP A 1 161 ? 9.045 -8.472 -18.573 1.00 72.38 161 ASP A N 1
ATOM 1235 C CA . ASP A 1 161 ? 10.023 -8.544 -17.487 1.00 72.38 161 ASP A CA 1
ATOM 1236 C C . ASP A 1 161 ? 11.408 -8.955 -18.003 1.00 72.38 161 ASP A C 1
ATOM 1238 O O . ASP A 1 161 ? 11.550 -9.678 -18.991 1.00 72.38 161 ASP A O 1
ATOM 1242 N N . LEU A 1 162 ? 12.450 -8.492 -17.318 1.00 71.81 162 LEU A N 1
ATOM 1243 C CA . LEU A 1 162 ? 13.824 -8.937 -17.548 1.00 71.81 162 LEU A CA 1
ATOM 1244 C C . LEU A 1 162 ? 14.107 -10.178 -16.703 1.00 71.81 162 LEU A C 1
ATOM 1246 O O . LEU A 1 162 ? 13.655 -10.271 -15.562 1.00 71.81 162 LEU A O 1
ATOM 1250 N N . ASN A 1 163 ? 14.895 -11.113 -17.229 1.00 73.88 163 ASN A N 1
ATOM 1251 C CA . ASN A 1 163 ? 15.460 -12.171 -16.395 1.00 73.88 163 ASN A CA 1
ATOM 1252 C C . ASN A 1 163 ? 16.546 -11.628 -15.440 1.00 73.88 163 ASN A C 1
ATOM 1254 O O . ASN A 1 163 ? 17.019 -10.500 -15.586 1.00 73.88 163 ASN A O 1
ATOM 1258 N N . GLU A 1 164 ? 16.973 -12.442 -14.469 1.00 71.50 164 GLU A N 1
ATOM 1259 C CA . GLU A 1 164 ? 17.958 -12.047 -13.443 1.00 71.50 164 GLU A CA 1
ATOM 1260 C C . GLU A 1 164 ? 19.291 -11.562 -14.038 1.00 71.50 164 GLU A C 1
ATOM 1262 O O . GLU A 1 164 ? 19.900 -10.618 -13.539 1.00 71.50 164 GLU A O 1
ATOM 1267 N N . THR A 1 165 ? 19.729 -12.186 -15.134 1.00 70.88 165 THR A N 1
ATOM 1268 C CA . THR A 1 165 ? 20.960 -11.844 -15.863 1.00 70.88 165 THR A CA 1
ATOM 1269 C C . THR A 1 165 ? 20.782 -10.708 -16.868 1.00 70.88 165 THR A C 1
ATOM 1271 O O . THR A 1 165 ? 21.772 -10.224 -17.414 1.00 70.88 165 THR A O 1
ATOM 1274 N N . ARG A 1 166 ? 19.541 -10.251 -17.081 1.00 69.06 166 ARG A N 1
ATOM 1275 C CA . ARG A 1 166 ? 19.144 -9.156 -17.979 1.00 69.06 166 ARG A CA 1
ATOM 1276 C C . ARG A 1 166 ? 19.624 -9.322 -19.421 1.00 69.06 166 ARG A C 1
ATOM 1278 O O . ARG A 1 166 ? 19.915 -8.338 -20.091 1.00 69.06 166 ARG A O 1
ATOM 1285 N N . ASP A 1 167 ? 19.709 -10.557 -19.889 1.00 70.88 167 ASP A N 1
ATOM 1286 C CA . ASP A 1 167 ? 20.047 -10.929 -21.267 1.00 70.88 167 ASP A CA 1
ATOM 1287 C C . ASP A 1 167 ? 18.845 -11.535 -22.011 1.00 70.88 167 ASP A C 1
ATOM 1289 O O . ASP A 1 167 ? 18.916 -11.807 -23.205 1.00 70.88 167 ASP A O 1
ATOM 1293 N N . THR A 1 168 ? 17.719 -11.740 -21.320 1.00 73.88 168 THR A N 1
ATOM 1294 C CA . THR A 1 168 ? 16.477 -12.262 -21.901 1.00 73.88 168 THR A CA 1
ATOM 1295 C C . THR A 1 168 ? 15.286 -11.400 -21.491 1.00 73.88 168 THR A C 1
ATOM 1297 O O . THR A 1 168 ? 15.153 -11.011 -20.329 1.00 73.88 168 THR A O 1
ATOM 1300 N N . LEU A 1 169 ? 14.398 -11.138 -22.452 1.00 76.88 169 LEU A N 1
ATOM 1301 C CA . LEU A 1 169 ? 13.098 -10.507 -22.240 1.00 76.88 169 LEU A CA 1
ATOM 1302 C C . LEU A 1 169 ? 12.005 -11.579 -22.143 1.00 76.88 169 LEU A C 1
ATOM 1304 O O . LEU A 1 169 ? 11.830 -12.381 -23.059 1.00 76.88 169 LEU A O 1
ATOM 1308 N N . PHE A 1 170 ? 11.208 -11.534 -21.083 1.00 76.62 170 PHE A N 1
ATOM 1309 C CA . PHE A 1 170 ? 9.918 -12.210 -21.016 1.00 76.62 170 PHE A CA 1
ATOM 1310 C C . PHE A 1 170 ? 8.838 -11.257 -21.512 1.00 76.62 170 PHE A C 1
ATOM 1312 O O . PHE A 1 170 ? 8.303 -10.460 -20.747 1.00 76.62 170 PHE A O 1
ATOM 1319 N N . TYR A 1 171 ? 8.567 -11.305 -22.816 1.00 77.31 171 TYR A N 1
ATOM 1320 C CA . TYR A 1 171 ? 7.554 -10.460 -23.445 1.00 77.31 171 TYR A CA 1
ATOM 1321 C C . TYR A 1 171 ? 6.158 -10.807 -22.918 1.00 77.31 171 TYR A C 1
ATOM 1323 O O . TYR A 1 171 ? 5.774 -11.979 -22.917 1.00 77.31 171 TYR A O 1
ATOM 1331 N N . ASP A 1 172 ? 5.410 -9.789 -22.499 1.00 73.38 172 ASP A N 1
ATOM 1332 C CA . ASP A 1 172 ? 4.076 -9.956 -21.927 1.00 73.38 172 ASP A CA 1
ATOM 1333 C C . ASP A 1 172 ? 3.001 -9.544 -22.943 1.00 73.38 172 ASP A C 1
ATOM 1335 O O . ASP A 1 172 ? 2.745 -8.358 -23.179 1.00 73.38 172 ASP A O 1
ATOM 1339 N N . ASP A 1 173 ? 2.391 -10.550 -23.573 1.00 69.38 173 ASP A N 1
ATOM 1340 C CA . ASP A 1 173 ? 1.345 -10.401 -24.593 1.00 69.38 173 ASP A CA 1
ATOM 1341 C C . ASP A 1 173 ? -0.017 -10.100 -23.946 1.00 69.38 173 ASP A C 1
ATOM 1343 O O . ASP A 1 173 ? -0.974 -10.878 -24.019 1.00 69.38 173 ASP A O 1
ATOM 1347 N N . ARG A 1 174 ? -0.088 -8.985 -23.212 1.00 66.25 174 ARG A N 1
ATOM 1348 C CA . ARG A 1 174 ? -1.334 -8.530 -22.598 1.00 66.25 174 ARG A CA 1
ATOM 1349 C C . ARG A 1 174 ? -2.235 -7.860 -23.637 1.00 66.25 174 ARG A C 1
ATOM 1351 O O . ARG A 1 174 ? -1.736 -7.223 -24.562 1.00 66.25 174 ARG A O 1
ATOM 1358 N N . PRO A 1 175 ? -3.569 -7.886 -23.454 1.00 61.25 175 PRO A N 1
ATOM 1359 C CA . PRO A 1 175 ? -4.507 -7.198 -24.347 1.00 61.25 175 PRO A CA 1
ATOM 1360 C C . PRO A 1 175 ? -4.277 -5.680 -24.479 1.00 61.25 175 PRO A C 1
ATOM 1362 O O . PRO A 1 175 ? -4.746 -5.068 -25.438 1.00 61.25 175 PRO A O 1
ATOM 1365 N N . ASP A 1 176 ? -3.595 -5.058 -23.512 1.00 56.81 176 ASP A N 1
ATOM 1366 C CA . ASP A 1 176 ? -3.181 -3.653 -23.509 1.00 56.81 176 ASP A CA 1
ATOM 1367 C C . ASP A 1 176 ? -1.772 -3.414 -24.092 1.00 56.81 176 ASP A C 1
ATOM 1369 O O . ASP A 1 176 ? -1.432 -2.266 -24.404 1.00 56.81 176 ASP A O 1
ATOM 1373 N N . THR A 1 177 ? -0.977 -4.466 -24.325 1.00 59.91 177 THR A N 1
ATOM 1374 C CA . THR A 1 177 ? 0.323 -4.393 -25.005 1.00 59.91 177 THR A CA 1
ATOM 1375 C C . THR A 1 177 ? 0.110 -4.134 -26.499 1.00 59.91 177 THR A C 1
ATOM 1377 O O . THR A 1 177 ? -0.181 -5.029 -27.285 1.00 59.91 177 THR A O 1
ATOM 1380 N N . ARG A 1 178 ? 0.253 -2.874 -26.926 1.00 62.84 178 ARG A N 1
ATOM 1381 C CA . ARG A 1 178 ? 0.037 -2.469 -28.331 1.00 62.84 178 ARG A CA 1
ATOM 1382 C C . ARG A 1 178 ? 1.224 -2.705 -29.266 1.00 62.84 178 ARG A C 1
ATOM 1384 O O . ARG A 1 178 ? 1.059 -2.569 -30.474 1.00 62.84 178 ARG A O 1
ATOM 1391 N N . LEU A 1 179 ? 2.410 -2.998 -28.732 1.00 71.75 179 LEU A N 1
ATOM 1392 C CA . LEU A 1 179 ? 3.615 -3.22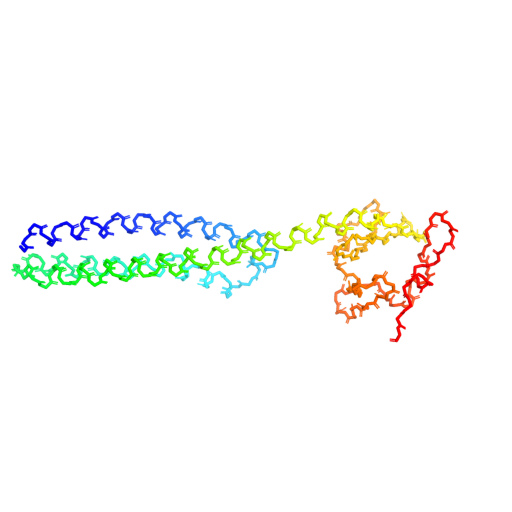0 -29.529 1.00 71.75 179 LEU A CA 1
ATOM 1393 C C . LEU A 1 179 ? 3.848 -4.719 -29.691 1.00 71.75 179 LEU A C 1
ATOM 1395 O O . LEU A 1 179 ? 4.308 -5.352 -28.745 1.00 71.75 179 LEU A O 1
ATOM 1399 N N . GLY A 1 180 ? 3.536 -5.279 -30.861 1.00 73.69 180 GLY A N 1
ATOM 1400 C CA . GLY A 1 180 ? 3.687 -6.712 -31.123 1.00 73.69 180 GLY A CA 1
ATOM 1401 C C . GLY A 1 180 ? 5.144 -7.186 -31.062 1.00 73.69 180 GLY A C 1
ATOM 1402 O O . GLY A 1 180 ? 6.063 -6.446 -31.412 1.00 73.69 180 GLY A O 1
ATOM 1403 N N . LYS A 1 181 ? 5.363 -8.449 -30.671 1.00 77.25 181 LYS A N 1
ATOM 1404 C CA . LYS A 1 181 ? 6.705 -9.065 -30.587 1.00 77.25 181 LYS A CA 1
ATOM 1405 C C . LYS A 1 181 ? 7.516 -8.928 -31.885 1.00 77.25 181 LYS A C 1
ATOM 1407 O O . LYS A 1 181 ? 8.719 -8.697 -31.838 1.00 77.25 181 LYS A O 1
ATOM 1412 N N . GLU A 1 182 ? 6.847 -9.035 -33.031 1.00 79.25 182 GLU A N 1
ATOM 1413 C CA . GLU A 1 182 ? 7.419 -8.896 -34.382 1.00 79.25 182 GLU A CA 1
ATOM 1414 C C . GLU A 1 182 ? 8.042 -7.505 -34.623 1.00 79.25 182 GLU A C 1
ATOM 1416 O O . GLU A 1 182 ? 9.007 -7.358 -35.371 1.00 79.25 182 GLU A O 1
ATOM 1421 N N . GLU A 1 183 ? 7.513 -6.464 -33.974 1.00 78.88 183 GLU A N 1
ATOM 1422 C CA . GLU A 1 183 ? 7.948 -5.077 -34.165 1.00 78.88 183 GLU A CA 1
ATOM 1423 C C . GLU A 1 183 ? 9.195 -4.716 -33.351 1.00 78.88 183 GLU A C 1
ATOM 1425 O O . GLU A 1 183 ? 9.859 -3.721 -33.646 1.00 78.88 183 GLU A O 1
ATOM 1430 N N . LEU A 1 184 ? 9.548 -5.529 -32.353 1.00 81.19 184 LEU A N 1
ATOM 1431 C CA . LEU A 1 184 ? 10.684 -5.285 -31.465 1.00 81.19 184 LEU A CA 1
ATOM 1432 C C . LEU A 1 184 ? 12.022 -5.228 -32.217 1.00 81.19 184 LEU A C 1
ATOM 1434 O O . LEU A 1 184 ? 12.892 -4.437 -31.860 1.00 81.19 184 LEU A O 1
ATOM 1438 N N . GLY A 1 185 ? 12.176 -6.004 -33.295 1.00 82.25 185 GLY A N 1
ATOM 1439 C CA . GLY A 1 185 ? 13.404 -6.034 -34.102 1.00 82.25 185 GLY A CA 1
ATOM 1440 C C . GLY A 1 185 ? 13.675 -4.751 -34.897 1.00 82.25 185 GLY A C 1
ATOM 1441 O O . GLY A 1 185 ? 14.756 -4.583 -35.453 1.00 82.25 185 GLY A O 1
ATOM 1442 N N . GLN A 1 186 ? 12.712 -3.829 -34.952 1.00 87.50 186 GLN A N 1
ATOM 1443 C CA . GLN A 1 186 ? 12.848 -2.550 -35.654 1.00 87.50 186 GLN A CA 1
ATOM 1444 C C . GLN A 1 186 ? 13.462 -1.448 -34.774 1.00 87.50 186 GLN A C 1
ATOM 1446 O O . GLN A 1 186 ? 13.770 -0.367 -35.275 1.00 87.50 186 GLN A O 1
ATOM 1451 N N . PHE A 1 187 ? 13.614 -1.698 -33.471 1.00 88.44 187 PHE A N 1
ATOM 1452 C CA . PHE A 1 187 ? 14.202 -0.756 -32.524 1.00 88.44 187 PHE A CA 1
ATOM 1453 C C . PHE A 1 187 ? 15.714 -0.939 -32.461 1.00 88.44 187 PHE A C 1
ATOM 1455 O O . PHE A 1 187 ? 16.200 -2.044 -32.217 1.00 88.44 187 PHE A O 1
ATOM 1462 N N . VAL A 1 188 ? 16.450 0.156 -32.649 1.00 89.25 188 VAL A N 1
ATOM 1463 C CA . VAL A 1 188 ? 17.912 0.140 -32.769 1.00 89.25 188 VAL A CA 1
ATOM 1464 C C . VAL A 1 188 ? 18.542 1.118 -31.776 1.00 89.25 188 VAL A C 1
ATOM 1466 O O . VAL A 1 188 ? 18.009 2.207 -31.557 1.00 89.25 188 VAL A O 1
ATOM 1469 N N . ASP A 1 189 ? 19.650 0.729 -31.146 1.00 88.62 189 ASP A N 1
ATOM 1470 C CA . ASP A 1 189 ? 20.421 1.606 -30.257 1.00 88.62 189 ASP A CA 1
ATOM 1471 C C . ASP A 1 189 ? 21.394 2.526 -31.025 1.00 88.62 189 ASP A C 1
ATOM 1473 O O . ASP A 1 189 ? 21.535 2.468 -32.248 1.00 88.62 189 ASP A O 1
ATOM 1477 N N . GLU A 1 190 ? 22.125 3.374 -30.298 1.00 82.94 190 GLU A N 1
ATOM 1478 C CA . GLU A 1 190 ? 23.135 4.273 -30.880 1.00 82.94 190 GLU A CA 1
ATOM 1479 C C . GLU A 1 190 ? 24.299 3.538 -31.576 1.00 82.94 190 GLU A C 1
ATOM 1481 O O . GLU A 1 190 ? 25.030 4.141 -32.363 1.00 82.94 190 GLU A O 1
ATOM 1486 N N . LYS A 1 191 ? 24.491 2.242 -31.300 1.00 85.31 191 LYS A N 1
ATOM 1487 C CA . LYS A 1 191 ? 25.548 1.394 -31.869 1.00 85.31 191 LYS A CA 1
ATOM 1488 C C . LYS A 1 191 ? 25.061 0.562 -33.058 1.00 85.31 191 LYS A C 1
ATOM 1490 O O . LYS A 1 191 ? 25.859 -0.184 -33.626 1.00 85.31 191 LYS A O 1
ATOM 1495 N N . GLY A 1 192 ? 23.790 0.678 -33.443 1.00 83.62 192 GLY A N 1
ATOM 1496 C CA . GLY A 1 192 ? 23.204 -0.103 -34.530 1.00 83.62 192 GLY A CA 1
ATOM 1497 C C . GLY A 1 192 ? 22.729 -1.501 -34.119 1.00 83.62 192 GLY A C 1
ATOM 1498 O O . GLY A 1 192 ? 22.432 -2.309 -34.995 1.00 83.62 192 GLY A O 1
ATOM 1499 N N . GLN A 1 193 ? 22.674 -1.813 -32.822 1.00 85.00 193 GLN A N 1
ATOM 1500 C CA . GLN A 1 193 ? 22.211 -3.103 -32.308 1.00 85.00 193 GLN A CA 1
ATOM 1501 C C . GLN A 1 193 ? 20.687 -3.130 -32.241 1.00 85.00 193 GLN A C 1
ATOM 1503 O O . GLN A 1 193 ? 20.072 -2.203 -31.704 1.00 85.00 193 GLN A O 1
ATOM 1508 N N . THR A 1 194 ? 20.076 -4.197 -32.760 1.00 86.44 194 THR A N 1
ATOM 1509 C CA . THR A 1 194 ? 18.625 -4.370 -32.650 1.00 86.44 194 THR A CA 1
ATOM 1510 C C . THR A 1 194 ? 18.251 -4.833 -31.245 1.00 86.44 194 THR A C 1
ATOM 1512 O O . THR A 1 194 ? 18.983 -5.590 -30.602 1.00 86.44 194 THR A O 1
ATOM 1515 N N . PHE A 1 195 ? 17.095 -4.391 -30.755 1.00 83.88 195 PHE A N 1
ATOM 1516 C CA . PHE A 1 195 ? 16.619 -4.745 -29.419 1.00 83.88 195 PHE A CA 1
ATOM 1517 C C . PHE A 1 195 ? 16.481 -6.269 -29.227 1.00 83.88 195 PHE A C 1
ATOM 1519 O O . PHE A 1 195 ? 16.824 -6.795 -28.172 1.00 83.88 195 PHE A O 1
ATOM 1526 N N . THR A 1 196 ? 16.055 -7.003 -30.257 1.00 80.06 196 THR A N 1
ATOM 1527 C CA . THR A 1 196 ? 15.903 -8.468 -30.204 1.00 80.06 196 THR A CA 1
ATOM 1528 C C . THR A 1 196 ? 17.225 -9.228 -30.160 1.00 80.06 196 THR A C 1
ATOM 1530 O O . THR A 1 196 ? 17.273 -10.298 -29.559 1.00 80.06 196 THR A O 1
ATOM 1533 N N . ASP A 1 197 ? 18.295 -8.696 -30.758 1.00 78.06 197 ASP A N 1
ATOM 1534 C CA . ASP A 1 197 ? 19.614 -9.346 -30.721 1.00 78.06 197 ASP A CA 1
ATOM 1535 C C . ASP A 1 197 ? 20.228 -9.293 -29.318 1.00 78.06 197 ASP A C 1
ATOM 1537 O O . ASP A 1 197 ? 20.944 -10.207 -28.909 1.00 78.06 197 ASP A O 1
ATOM 1541 N N . VAL A 1 198 ? 19.938 -8.219 -28.576 1.00 74.12 198 VAL A N 1
ATOM 1542 C CA . VAL A 1 198 ? 20.407 -8.035 -27.197 1.00 74.12 198 VAL A CA 1
ATOM 1543 C C . VAL A 1 198 ? 19.585 -8.874 -26.214 1.00 74.12 198 VAL A C 1
ATOM 1545 O O . VAL A 1 198 ? 20.133 -9.356 -25.227 1.00 74.12 198 VAL A O 1
ATOM 1548 N N . PHE A 1 199 ? 18.294 -9.080 -26.495 1.00 74.38 199 PHE A N 1
ATOM 1549 C CA . PHE A 1 199 ? 17.359 -9.784 -25.615 1.00 74.38 199 PHE A CA 1
ATOM 1550 C C . PHE A 1 199 ? 16.661 -10.934 -26.355 1.00 74.38 199 PHE A C 1
ATOM 1552 O O . PHE A 1 199 ? 15.504 -10.828 -26.771 1.00 74.38 199 PHE A O 1
ATOM 1559 N N . ALA A 1 200 ? 17.359 -12.059 -26.513 1.00 64.56 200 ALA A N 1
ATOM 1560 C CA . ALA A 1 200 ? 16.817 -13.233 -27.193 1.00 64.56 200 ALA A CA 1
ATOM 1561 C C . ALA A 1 200 ? 15.829 -13.988 -26.288 1.00 64.56 200 ALA A C 1
ATOM 1563 O O . ALA A 1 200 ? 16.224 -14.577 -25.285 1.00 64.56 200 ALA A O 1
ATOM 1564 N N . VAL A 1 201 ? 14.543 -14.014 -26.655 1.00 58.72 201 VAL A N 1
ATOM 1565 C CA . VAL A 1 201 ? 13.541 -14.880 -26.008 1.00 58.72 201 VAL A CA 1
ATOM 1566 C C . VAL A 1 201 ? 13.885 -16.338 -26.338 1.00 58.72 201 VAL A C 1
ATOM 1568 O O . VAL A 1 201 ? 13.764 -16.729 -27.499 1.00 58.72 201 VAL A O 1
ATOM 1571 N N . ARG A 1 202 ? 14.346 -17.121 -25.356 1.00 50.62 202 ARG A N 1
ATOM 1572 C CA . ARG A 1 202 ? 14.528 -18.576 -25.517 1.00 50.62 202 ARG A CA 1
ATOM 1573 C C . ARG A 1 202 ? 13.200 -19.317 -25.549 1.00 50.62 202 ARG A C 1
ATOM 1575 O O . ARG A 1 202 ? 12.310 -18.957 -24.749 1.00 50.62 202 ARG A O 1
#

pLDDT: mean 74.89, std 11.09, range [43.44, 92.94]

Secondary structure (DSSP, 8-state):
-HHHHHHHHHHHHHHHHHHHHHHHHHHHHHTSSTTSTT-HHHHHHHHHHHHHHHHHHHHHHHHHHHHHHTT-HHHHHHHHHHHHHHHHHHHHHHHHHHHHHHHHHHHHHHHHHHHHHHS--EEEEEEETTEEEEEEE-SS-EEEEEE-TT-S----SB-EEE-TTSS-EEE---TT--S-GGGGGG-B-TTS-BHHHHS---

Radius of gyration: 27.53 Å; chains: 1; bounding box: 54×34×79 Å